Protein AF-A0AAD9V294-F1 (afdb_monomer)

Solvent-accessible surface area (backbone atoms only — not comparable to full-atom values): 11522 Å² total; per-residue (Å²): 120,68,71,62,54,53,58,48,55,53,52,50,52,52,52,52,52,51,52,50,54,53,50,49,51,52,50,52,53,53,50,51,53,52,50,52,50,51,54,50,50,54,52,50,53,54,51,47,55,52,50,54,52,52,51,54,53,50,53,52,50,52,52,52,52,52,50,51,53,50,52,57,53,59,76,64,71,76,89,82,86,90,76,86,87,80,82,93,69,95,65,56,60,76,48,71,66,60,55,50,50,49,39,52,53,51,51,43,30,53,49,41,22,64,78,64,75,44,55,69,72,54,12,30,64,76,58,70,46,59,67,67,67,50,65,70,42,39,35,51,42,47,33,42,72,76,37,49,67,62,41,60,48,49,65,74,71,53,83,68,65,45,67,67,58,54,20,50,52,28,19,41,59,44,54,80,40,50,72,58,52,53,54,34,28,76,73,63,76,41,75,89,70,87,77,60,75,79,62,34,102

pLDDT: mean 83.51, std 14.72, range [36.25, 98.19]

Sequence (201 aa):
MSQRNLKCTEKETQLLGQQLEEKEKEYEEVANDAEELANLVRTKCKAIKTLEKRLVEAKKLIASLKQELQSARNSSSVTEPQHPDPPQQQSTRVSSHSLSSIHSRYDKVLQTMKDNNCSMANAYRLSGCPRSTLRDFIAIAELKKVDSRAFEIAPANYQGESVRELEKMCRKSLGRYMPLMSTMRHEGQLLPLKFDQRFYE

Foldseek 3Di:
DPVVVVVVVVVVVVVVVVVVVVVVVVVVVVVVVVVVVVVVVVVVVVVVVVVVVVVVVVVVVVVVVVVVVVVVVVVPDDDDDDDDDDDDDPQLQPDPVNLVVLQVLQVQLLVQCVVVVDDSVVSCVVSVHDPVSNVQQVLLNVLCLQPVPVSVVLSVPDPDRHSNVSSLVSLLVCVVCVVVVVVCCVVSVHPVDDDDPVSSD

Radius of gyration: 34.0 Å; Cα contacts (8 Å, |Δi|>4): 106; chains: 1; bounding box: 66×33×116 Å

Structure (mmCIF, N/CA/C/O backbone):
data_AF-A0AAD9V294-F1
#
_entry.id   AF-A0AAD9V294-F1
#
loop_
_atom_site.group_PDB
_atom_site.id
_atom_site.type_symbol
_atom_site.label_atom_id
_atom_site.label_alt_id
_atom_site.label_comp_id
_atom_site.label_asym_id
_atom_site.label_entity_id
_atom_site.label_seq_id
_atom_site.pdbx_PDB_ins_code
_atom_site.Cartn_x
_atom_site.Cartn_y
_atom_site.Cartn_z
_atom_site.occupancy
_atom_site.B_iso_or_equiv
_atom_site.auth_seq_id
_atom_site.auth_comp_id
_atom_site.auth_asym_id
_atom_site.auth_atom_id
_atom_site.pdbx_PDB_model_num
ATOM 1 N N . MET A 1 1 ? -39.097 -11.952 76.251 1.00 57.12 1 MET A N 1
ATOM 2 C CA . MET A 1 1 ? -38.868 -12.284 74.823 1.00 57.12 1 MET A CA 1
ATOM 3 C C . MET A 1 1 ? -38.899 -11.058 73.898 1.00 57.12 1 MET A C 1
ATOM 5 O O . MET A 1 1 ? -38.253 -11.103 72.865 1.00 57.12 1 MET A O 1
ATOM 9 N N . SER A 1 2 ? -39.537 -9.943 74.286 1.00 66.56 2 SER A N 1
ATOM 10 C CA . SER A 1 2 ? -39.747 -8.761 73.424 1.00 66.56 2 SER A CA 1
ATOM 11 C C . SER A 1 2 ? -38.474 -8.013 72.959 1.00 66.56 2 SER A C 1
ATOM 13 O O . SER A 1 2 ? -38.328 -7.716 71.779 1.00 66.56 2 SER A O 1
ATOM 15 N N . GLN A 1 3 ? -37.485 -7.788 73.836 1.00 63.25 3 GLN A N 1
ATOM 16 C CA . GLN A 1 3 ? -36.284 -6.999 73.486 1.00 63.25 3 GLN A CA 1
ATOM 17 C C . GLN A 1 3 ? -35.347 -7.662 72.457 1.00 63.25 3 GLN A C 1
ATOM 19 O O . GLN A 1 3 ? -34.598 -6.972 71.771 1.00 63.25 3 GLN A O 1
ATOM 24 N N . ARG A 1 4 ? -35.365 -8.999 72.348 1.00 69.44 4 ARG A N 1
ATOM 25 C CA . ARG A 1 4 ? -34.534 -9.728 71.374 1.00 69.44 4 ARG A CA 1
ATOM 26 C C . ARG A 1 4 ? -35.080 -9.618 69.951 1.00 69.44 4 ARG A C 1
ATOM 28 O O . ARG A 1 4 ? -34.280 -9.502 69.032 1.00 69.44 4 ARG A O 1
ATOM 35 N N . ASN A 1 5 ? -36.404 -9.605 69.790 1.00 69.44 5 ASN A N 1
ATOM 36 C CA . ASN A 1 5 ? -37.030 -9.390 68.484 1.00 69.44 5 ASN A CA 1
ATOM 37 C C . ASN A 1 5 ? -36.781 -7.970 67.978 1.00 69.44 5 ASN A C 1
ATOM 39 O O . ASN A 1 5 ? -36.369 -7.821 66.837 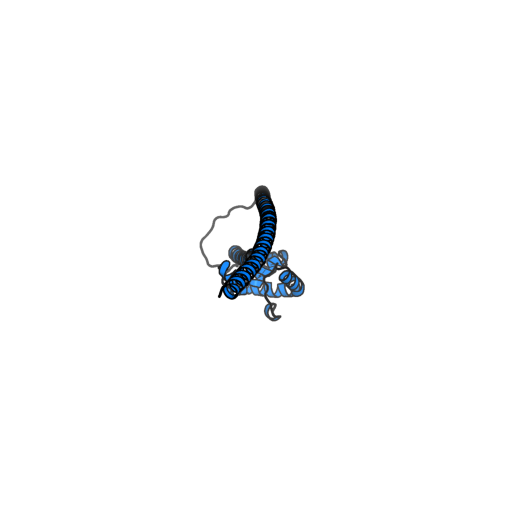1.00 69.44 5 ASN A O 1
ATOM 43 N N . LEU A 1 6 ? -36.912 -6.958 68.844 1.00 71.56 6 LEU A N 1
ATOM 44 C CA . LEU A 1 6 ? -36.689 -5.561 68.459 1.00 71.56 6 LEU A CA 1
ATOM 45 C C . LEU A 1 6 ? -35.254 -5.320 67.949 1.00 71.56 6 LEU A C 1
ATOM 47 O O . LEU A 1 6 ? -35.064 -4.787 66.858 1.00 71.56 6 LEU A O 1
ATOM 51 N N . LYS A 1 7 ? -34.251 -5.840 68.671 1.00 74.44 7 LYS A N 1
ATOM 52 C CA . LYS A 1 7 ? -32.838 -5.807 68.248 1.00 74.44 7 LYS A CA 1
ATOM 53 C C . LYS A 1 7 ? -32.550 -6.584 66.960 1.00 74.44 7 LYS A C 1
ATOM 55 O O . LYS A 1 7 ? -31.552 -6.301 66.302 1.00 74.44 7 LYS A O 1
ATOM 60 N N . CYS A 1 8 ? -33.348 -7.598 66.633 1.00 79.44 8 CYS A N 1
ATOM 61 C CA . CYS A 1 8 ? -33.197 -8.353 65.391 1.00 79.44 8 CYS A CA 1
ATOM 62 C C . CYS A 1 8 ? -33.679 -7.517 64.197 1.00 79.44 8 CYS A C 1
ATOM 64 O O . CYS A 1 8 ? -32.929 -7.334 63.245 1.00 79.44 8 CYS A O 1
ATOM 66 N N . THR A 1 9 ? -34.865 -6.914 64.308 1.00 79.12 9 THR A N 1
ATOM 67 C CA . THR A 1 9 ? -35.441 -6.023 63.286 1.00 79.12 9 THR A CA 1
ATOM 68 C C . THR A 1 9 ? -34.626 -4.750 63.045 1.00 79.12 9 THR A C 1
ATOM 70 O O . THR A 1 9 ? -34.516 -4.299 61.907 1.00 79.12 9 THR A O 1
ATOM 73 N N . GLU A 1 10 ? -34.008 -4.175 64.081 1.00 81.56 10 GLU A N 1
ATOM 74 C CA . GLU A 1 10 ? -33.139 -2.994 63.936 1.00 81.56 10 GLU A CA 1
ATOM 75 C C . GLU A 1 10 ? -31.887 -3.305 63.106 1.00 81.56 10 GLU A C 1
ATOM 77 O O . GLU A 1 10 ? -31.530 -2.543 62.210 1.00 81.56 10 GLU A O 1
ATOM 82 N N . LYS A 1 11 ? -31.251 -4.457 63.356 1.00 84.38 11 LYS A N 1
ATOM 83 C CA . LYS A 1 11 ? -30.086 -4.908 62.581 1.00 84.38 11 LYS A CA 1
ATOM 84 C C . LYS A 1 11 ? -30.438 -5.195 61.128 1.00 84.38 11 LYS A C 1
ATOM 86 O O . LYS A 1 11 ? -29.651 -4.889 60.240 1.00 84.38 11 LYS A O 1
ATOM 91 N N . GLU A 1 12 ? -31.607 -5.778 60.896 1.00 86.88 12 GLU A N 1
ATOM 92 C CA . GLU A 1 12 ? -32.095 -6.098 59.556 1.00 86.88 12 GLU A CA 1
ATOM 93 C C . GLU A 1 12 ? -32.366 -4.817 58.755 1.00 86.88 12 GLU A C 1
ATOM 95 O O . GLU A 1 12 ? -31.870 -4.670 57.642 1.00 86.88 12 GLU A O 1
ATOM 100 N N . THR A 1 13 ? -33.025 -3.829 59.369 1.00 87.06 13 THR A N 1
ATOM 101 C CA . THR A 1 13 ? -33.247 -2.499 58.772 1.00 87.06 13 THR A CA 1
ATOM 102 C C . THR A 1 13 ? -31.931 -1.781 58.462 1.00 87.06 13 THR A C 1
ATOM 104 O O . THR A 1 13 ? -31.788 -1.175 57.403 1.00 87.06 13 THR A O 1
ATOM 107 N N . GLN A 1 14 ? -30.946 -1.867 59.362 1.00 89.31 14 GLN A N 1
ATOM 108 C CA . GLN A 1 14 ? -29.637 -1.243 59.167 1.00 89.31 14 GLN A CA 1
ATOM 109 C C . GLN A 1 14 ? -28.844 -1.897 58.024 1.00 89.31 14 GLN A C 1
ATOM 111 O O . GLN A 1 14 ? -28.217 -1.191 57.237 1.00 89.31 14 GLN A O 1
ATOM 116 N N . LEU A 1 15 ? -28.909 -3.226 57.903 1.00 92.25 15 LEU A N 1
ATOM 117 C CA . LEU A 1 15 ? -28.282 -3.970 56.809 1.00 92.25 15 LEU A CA 1
ATOM 118 C C . LEU A 1 15 ? -28.931 -3.640 55.457 1.00 92.25 15 LEU A C 1
ATOM 120 O O . LEU A 1 15 ? -28.225 -3.401 54.482 1.00 92.25 15 LEU A O 1
ATOM 124 N N . LEU A 1 16 ? -30.264 -3.577 55.411 1.00 92.44 16 LEU A N 1
ATOM 125 C CA . LEU A 1 16 ? -31.010 -3.142 54.227 1.00 92.44 16 LEU A CA 1
ATOM 126 C C . LEU A 1 16 ? -30.633 -1.714 53.812 1.00 92.44 16 LEU A C 1
ATOM 128 O O . LEU A 1 16 ? -30.438 -1.461 52.627 1.00 92.44 16 LEU A O 1
ATOM 132 N N . GLY A 1 17 ? -30.474 -0.798 54.772 1.00 93.25 17 GLY A N 1
ATOM 133 C CA . GLY A 1 17 ? -30.023 0.569 54.502 1.00 93.25 17 GLY A CA 1
ATOM 134 C C . GLY A 1 17 ? -28.636 0.626 53.857 1.00 93.25 17 GLY A C 1
ATOM 135 O O . GLY A 1 17 ? -28.456 1.331 52.870 1.00 93.25 17 GLY A O 1
ATOM 136 N N . GLN A 1 18 ? -27.680 -0.164 54.357 1.00 93.00 18 GLN A N 1
ATOM 137 C CA . GLN A 1 18 ? -26.334 -0.250 53.772 1.00 93.00 18 GLN A CA 1
ATOM 138 C C . GLN A 1 18 ? -26.357 -0.823 52.352 1.00 93.00 18 GLN A C 1
ATOM 140 O O . GLN A 1 18 ? -25.723 -0.270 51.459 1.00 93.00 18 GLN A O 1
ATOM 145 N N . GLN A 1 19 ? -27.135 -1.884 52.121 1.00 93.75 19 GLN A N 1
ATOM 146 C CA . GLN A 1 19 ? -27.277 -2.476 50.787 1.00 93.75 19 GLN A CA 1
ATOM 147 C C . GLN A 1 19 ? -27.909 -1.509 49.782 1.00 93.75 19 GLN A C 1
ATOM 149 O O . GLN A 1 19 ? -27.520 -1.499 48.617 1.00 93.75 19 GLN A O 1
ATOM 154 N N . LEU A 1 20 ? -28.879 -0.698 50.213 1.00 92.69 20 LEU A N 1
ATOM 155 C CA . LEU A 1 20 ? -29.483 0.326 49.362 1.00 92.69 20 LEU A CA 1
ATOM 156 C C . LEU A 1 20 ? -28.479 1.424 49.003 1.00 92.69 20 LEU A C 1
ATOM 158 O O . LEU A 1 20 ? -28.410 1.802 47.839 1.00 92.69 20 LEU A O 1
ATOM 162 N N . GLU A 1 21 ? -27.671 1.881 49.962 1.00 94.50 21 GLU A N 1
ATOM 163 C CA . GLU A 1 21 ? -26.640 2.896 49.718 1.00 94.50 21 GLU A CA 1
ATOM 164 C C . GLU A 1 21 ? -25.538 2.386 48.772 1.00 94.50 21 GLU A C 1
ATOM 166 O O . GLU A 1 21 ? -25.101 3.100 47.871 1.00 94.50 21 GLU A O 1
ATOM 171 N N . GLU A 1 22 ? -25.096 1.136 48.940 1.00 93.19 22 GLU A N 1
ATOM 172 C CA . GLU A 1 22 ? -24.146 0.495 48.022 1.00 93.19 22 GLU A CA 1
ATOM 173 C C . GLU A 1 22 ? -24.730 0.370 46.613 1.00 93.19 22 GLU A C 1
ATOM 175 O O . GLU A 1 22 ? -24.070 0.721 45.635 1.00 93.19 22 GLU A O 1
ATOM 180 N N . LYS A 1 23 ? -25.992 -0.060 46.501 1.00 94.19 23 LYS A N 1
ATOM 181 C CA . LYS A 1 23 ? -26.682 -0.151 45.211 1.00 94.19 23 LYS A CA 1
ATOM 182 C C . LYS A 1 23 ? -2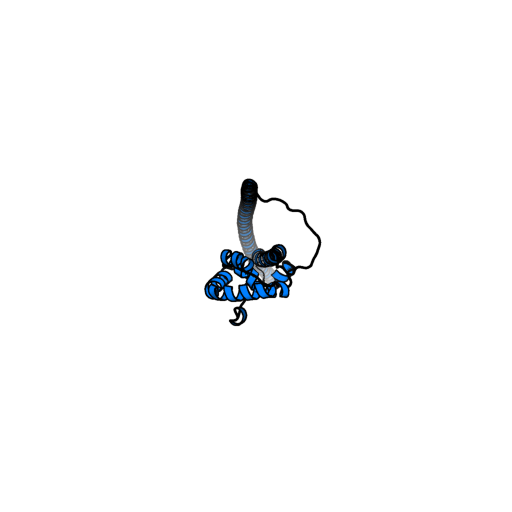6.843 1.207 44.544 1.00 94.19 23 LYS A C 1
ATOM 184 O O . LYS A 1 23 ? -26.679 1.295 43.334 1.00 94.19 23 LYS A O 1
ATOM 189 N N . GLU A 1 24 ? -27.149 2.254 4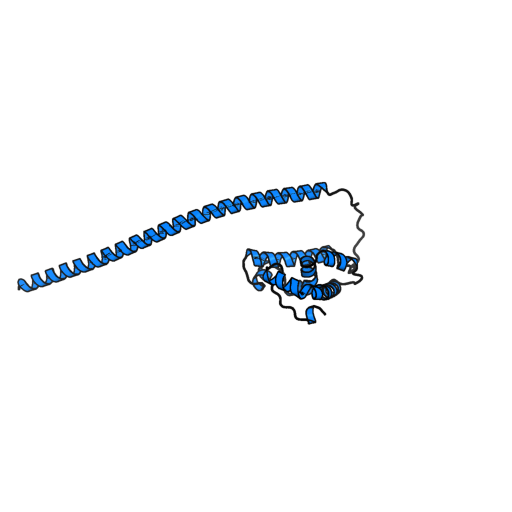5.301 1.00 94.88 24 GLU A N 1
ATOM 190 C CA . GLU A 1 24 ? -27.262 3.616 44.775 1.00 94.88 24 GLU A CA 1
ATOM 191 C C . GLU A 1 24 ? -25.928 4.106 44.195 1.00 94.88 24 GLU A C 1
ATOM 193 O O . GLU A 1 24 ? -25.907 4.637 43.086 1.00 94.88 24 GLU A O 1
ATOM 198 N N . LYS A 1 25 ? -24.804 3.828 44.870 1.00 95.12 25 LYS A N 1
ATOM 199 C CA . LYS A 1 25 ? -23.458 4.125 44.345 1.00 95.12 25 LYS A CA 1
ATOM 200 C C . LYS A 1 25 ? -23.145 3.346 43.068 1.00 95.12 25 LYS A C 1
ATOM 202 O O . LYS A 1 25 ? -22.635 3.938 42.123 1.00 95.12 25 LYS A O 1
ATOM 207 N N . GLU A 1 26 ? -23.481 2.056 43.014 1.00 93.19 26 GLU A N 1
ATOM 208 C CA . GLU A 1 26 ? -23.323 1.251 41.792 1.00 93.19 26 GLU A CA 1
ATOM 209 C C . GLU A 1 26 ? -24.154 1.817 40.627 1.00 93.19 26 GLU A C 1
ATOM 211 O O . GLU A 1 26 ? -23.665 1.896 39.502 1.00 93.19 26 GLU A O 1
ATOM 216 N N . TYR A 1 27 ? -25.403 2.230 40.873 1.00 92.38 27 TYR A N 1
ATOM 217 C CA . TYR A 1 27 ? -26.243 2.837 39.836 1.00 92.38 27 TYR A CA 1
ATOM 218 C C . TYR A 1 27 ? -25.667 4.157 39.324 1.00 92.38 27 TYR A C 1
ATOM 220 O O . TYR A 1 27 ? -25.702 4.397 38.117 1.00 92.38 27 TYR A O 1
ATOM 228 N N . GLU A 1 28 ? -25.130 4.987 40.216 1.00 94.69 28 GLU A N 1
ATOM 229 C CA . GLU A 1 28 ? -24.492 6.253 39.858 1.00 94.69 28 GLU A CA 1
ATOM 230 C C . GLU A 1 28 ? -23.229 6.023 39.012 1.00 94.69 28 GLU A C 1
ATOM 232 O O . GLU A 1 28 ? -23.037 6.680 37.990 1.00 94.69 28 GLU A O 1
ATOM 237 N N . GLU A 1 29 ? -22.386 5.053 39.372 1.00 92.94 29 GLU A N 1
ATOM 238 C CA . GLU A 1 29 ? -21.199 4.689 38.586 1.00 92.94 29 GLU A CA 1
ATOM 239 C C . GLU A 1 29 ? -21.587 4.212 37.178 1.00 92.94 29 GLU A C 1
ATOM 241 O O . GLU A 1 29 ? -21.091 4.733 36.179 1.00 92.94 29 GLU A O 1
ATOM 246 N N . VAL A 1 30 ? -22.568 3.309 37.079 1.00 95.12 30 VAL A N 1
ATOM 247 C CA . VAL A 1 30 ? -23.070 2.808 35.789 1.00 95.12 30 VAL A CA 1
ATOM 248 C C . VAL A 1 30 ? -23.702 3.923 34.948 1.00 95.12 30 VAL A C 1
ATOM 250 O O . VAL A 1 30 ? -23.570 3.921 33.721 1.00 95.12 30 VAL A O 1
ATOM 253 N N . ALA A 1 31 ? -24.391 4.880 35.574 1.00 92.62 31 ALA A N 1
ATOM 254 C CA . ALA A 1 31 ? -24.968 6.025 34.877 1.00 92.62 31 ALA A CA 1
ATOM 255 C C . ALA A 1 31 ? -23.878 6.923 34.268 1.00 92.62 31 ALA A C 1
ATOM 257 O O . ALA A 1 31 ? -23.987 7.307 33.099 1.00 92.62 31 ALA A O 1
ATOM 258 N N . ASN A 1 32 ? -22.810 7.192 35.022 1.00 93.06 32 ASN A N 1
ATOM 259 C CA . ASN A 1 32 ? -21.666 7.975 34.556 1.00 93.06 32 ASN A CA 1
ATOM 260 C C . ASN A 1 32 ? -20.932 7.279 33.396 1.00 93.06 32 ASN A C 1
ATOM 262 O O . ASN A 1 32 ? -20.681 7.902 32.359 1.00 93.06 32 ASN A O 1
ATOM 266 N N . ASP A 1 33 ? -20.687 5.972 33.505 1.00 94.50 33 ASP A N 1
ATOM 267 C CA . ASP A 1 33 ? -20.081 5.170 32.434 1.00 94.50 33 ASP A CA 1
ATOM 268 C C . ASP A 1 33 ? -20.929 5.180 31.152 1.00 94.50 33 ASP A C 1
ATOM 270 O O . ASP A 1 33 ? -20.416 5.306 30.031 1.00 94.50 33 ASP A O 1
ATOM 274 N N . ALA A 1 34 ? -22.254 5.070 31.295 1.00 95.06 34 ALA A N 1
ATOM 275 C CA . ALA A 1 34 ? -23.177 5.120 30.167 1.00 95.06 34 ALA A CA 1
ATOM 276 C C . ALA A 1 34 ? -23.150 6.487 29.463 1.00 95.06 34 ALA A C 1
ATOM 278 O O . ALA A 1 34 ? -23.215 6.550 28.227 1.00 95.06 34 ALA A O 1
ATOM 279 N N . GLU A 1 35 ? -23.022 7.581 30.216 1.00 94.81 35 GLU A N 1
ATOM 280 C CA . GLU A 1 35 ? -22.897 8.927 29.660 1.00 94.81 35 GLU A CA 1
ATOM 281 C C . GLU A 1 35 ? -21.562 9.131 28.926 1.00 94.81 35 GLU A C 1
ATOM 283 O O . GLU A 1 35 ? -21.547 9.667 27.806 1.00 94.81 35 GLU A O 1
ATOM 288 N N . GLU A 1 36 ? -20.447 8.651 29.481 1.00 94.56 36 GLU A N 1
ATOM 289 C CA . GLU A 1 36 ? -19.147 8.692 28.805 1.00 94.56 36 GLU A CA 1
ATOM 290 C C . GLU A 1 36 ? -19.197 7.922 27.479 1.00 94.56 36 GLU A C 1
ATOM 292 O O . GLU A 1 36 ? -18.801 8.442 26.423 1.00 94.56 36 GLU A O 1
ATOM 297 N N . LEU A 1 37 ? -19.778 6.719 27.494 1.00 96.12 37 LEU A N 1
ATOM 298 C CA . LEU A 1 37 ? -19.937 5.904 26.296 1.00 96.12 37 LEU A CA 1
ATOM 299 C C . LEU A 1 37 ? -20.811 6.607 25.247 1.00 96.12 37 LEU A C 1
ATOM 301 O O . LEU A 1 37 ? -20.467 6.619 24.059 1.00 96.12 37 LEU A O 1
ATOM 305 N N . ALA A 1 38 ? -21.905 7.251 25.659 1.00 94.88 38 ALA A N 1
ATOM 306 C CA . ALA A 1 38 ? -22.769 8.011 24.760 1.00 94.88 38 ALA A CA 1
ATOM 307 C C . ALA A 1 38 ? -22.027 9.187 24.099 1.00 94.88 38 ALA A C 1
ATOM 309 O O . ALA A 1 38 ? -22.169 9.426 22.890 1.00 94.88 38 ALA A O 1
ATOM 310 N N . ASN A 1 39 ? -21.193 9.904 24.856 1.00 94.62 39 ASN A N 1
ATOM 311 C CA . ASN A 1 39 ? -20.368 10.997 24.342 1.00 94.62 39 ASN A CA 1
ATOM 312 C C . ASN A 1 39 ? -19.292 10.500 23.367 1.00 94.62 39 ASN A C 1
ATOM 314 O O . ASN A 1 39 ? -19.075 11.109 22.307 1.00 94.62 39 ASN A O 1
ATOM 318 N N . LEU A 1 40 ? -18.669 9.359 23.664 1.00 96.50 40 LEU A N 1
ATOM 319 C CA . LEU A 1 40 ? -17.696 8.722 22.785 1.00 96.50 40 LEU A CA 1
ATOM 320 C C . LEU A 1 40 ? -18.333 8.296 21.458 1.00 96.50 40 LEU A C 1
ATOM 322 O O . LEU A 1 40 ? -17.805 8.615 20.387 1.00 96.50 40 LEU A O 1
ATOM 326 N N . VAL A 1 41 ? -19.492 7.633 21.511 1.00 96.12 41 VAL A N 1
ATOM 327 C CA . VAL A 1 41 ? -20.257 7.222 20.323 1.00 96.12 41 VAL A CA 1
ATOM 328 C C . VAL A 1 41 ? -20.632 8.443 19.489 1.00 96.12 41 VAL A C 1
ATOM 330 O O . VAL A 1 41 ? -20.358 8.475 18.289 1.00 96.12 41 VAL A O 1
ATOM 333 N N . ARG A 1 42 ? -21.164 9.501 20.111 1.00 95.38 42 ARG A N 1
ATOM 334 C CA . ARG A 1 42 ? -21.523 10.752 19.424 1.00 95.38 42 ARG A CA 1
ATOM 335 C C . ARG A 1 42 ? -20.326 11.364 18.694 1.00 95.38 42 ARG A C 1
ATOM 337 O O . ARG A 1 42 ? -20.454 11.791 17.544 1.00 95.38 42 ARG A O 1
ATOM 344 N N . THR A 1 43 ? -19.164 11.390 19.341 1.00 95.56 43 THR A N 1
ATOM 345 C CA . THR A 1 43 ? -17.925 11.936 18.773 1.00 95.56 43 THR A CA 1
ATOM 346 C C . THR A 1 43 ? -17.432 11.092 17.601 1.00 95.56 43 THR A C 1
ATOM 348 O O . THR A 1 43 ? -17.161 11.626 16.522 1.00 95.56 43 THR A O 1
ATOM 351 N N . LYS A 1 44 ? -17.399 9.764 17.756 1.00 94.62 44 LYS A N 1
ATOM 352 C CA . LYS A 1 44 ? -16.994 8.844 16.685 1.00 94.62 44 LYS A CA 1
ATOM 353 C C . LYS A 1 44 ? -17.950 8.896 15.492 1.00 94.62 44 LYS A C 1
ATOM 355 O O . LYS A 1 44 ? -17.485 8.963 14.358 1.00 94.62 44 LYS A O 1
ATOM 360 N N . CYS A 1 45 ? -19.262 8.977 15.712 1.00 96.62 45 CYS A N 1
ATOM 361 C CA . CYS A 1 45 ? -20.240 9.142 14.634 1.00 96.62 45 CYS A CA 1
ATOM 362 C C . CYS A 1 45 ? -20.022 10.437 13.835 1.00 96.62 45 CYS A C 1
ATOM 364 O O . CYS A 1 45 ? -20.134 10.427 12.609 1.00 96.62 45 CYS A O 1
ATOM 366 N N . LYS A 1 46 ? -19.678 11.553 14.493 1.00 96.56 46 LYS A N 1
ATOM 367 C CA . LYS A 1 46 ? -19.331 12.809 13.800 1.00 96.56 46 LYS A CA 1
ATOM 368 C C . LYS A 1 46 ? -18.067 12.659 12.945 1.00 96.56 46 LYS A C 1
ATOM 370 O O . LYS A 1 46 ? -18.036 13.140 11.809 1.00 96.56 46 LYS A O 1
ATOM 375 N N . ALA A 1 47 ? -17.048 11.971 13.462 1.00 96.00 47 ALA A N 1
ATOM 376 C CA . ALA A 1 47 ? -15.817 11.698 12.721 1.00 96.00 47 ALA A CA 1
ATOM 377 C C . ALA A 1 47 ? -16.082 10.826 11.481 1.00 96.00 47 ALA A C 1
ATOM 379 O O . ALA A 1 47 ? -15.625 11.167 10.391 1.00 96.00 47 ALA A O 1
ATOM 380 N N . ILE A 1 48 ? -16.888 9.767 11.623 1.00 97.50 48 ILE A N 1
ATOM 381 C CA . ILE A 1 48 ? -17.290 8.889 10.513 1.00 97.50 48 ILE A CA 1
ATOM 382 C C . ILE A 1 48 ? -18.002 9.692 9.421 1.00 97.50 48 ILE A C 1
ATOM 384 O O . ILE A 1 48 ? -17.554 9.666 8.279 1.00 97.50 48 ILE A O 1
ATOM 388 N N . LYS A 1 49 ? -19.014 10.500 9.769 1.00 98.19 49 LYS A N 1
ATOM 389 C CA . LYS A 1 49 ? -19.725 11.353 8.794 1.00 98.19 49 LYS A CA 1
ATOM 390 C C . LYS A 1 49 ? -18.785 12.285 8.026 1.00 98.19 49 LYS A C 1
ATOM 392 O O . LYS A 1 49 ? -18.946 12.504 6.826 1.00 98.19 49 LYS A O 1
ATOM 397 N N . THR A 1 50 ? -17.786 12.837 8.713 1.00 97.69 50 THR A N 1
ATOM 398 C CA . THR A 1 50 ? -16.781 13.710 8.089 1.00 97.69 50 THR A CA 1
ATOM 399 C C . THR A 1 50 ? -15.907 12.939 7.100 1.00 97.69 50 THR A C 1
ATOM 401 O O . THR A 1 50 ? -15.656 13.414 5.991 1.00 97.69 50 THR A O 1
ATOM 404 N N . LEU A 1 51 ? -15.458 11.740 7.475 1.00 96.94 51 LEU A N 1
ATOM 405 C CA . LEU A 1 51 ? -14.648 10.880 6.612 1.00 96.94 51 LEU A CA 1
ATOM 406 C C . LEU A 1 51 ? -15.433 10.379 5.397 1.00 96.94 51 LEU A C 1
ATOM 408 O O . LEU A 1 51 ? -14.901 10.397 4.290 1.00 96.94 51 LEU A O 1
ATOM 412 N N . GLU A 1 52 ? -16.698 10.002 5.572 1.00 97.56 52 GLU A N 1
ATOM 413 C CA . GLU A 1 52 ? -17.587 9.600 4.477 1.00 97.56 52 GLU A CA 1
ATOM 414 C C . GLU A 1 52 ? -17.746 10.720 3.447 1.00 97.56 52 GLU A C 1
ATOM 416 O O . GLU A 1 52 ? -17.598 10.481 2.246 1.00 97.56 52 GLU A O 1
ATOM 421 N N . LYS A 1 53 ? -17.957 11.963 3.901 1.00 98.00 53 LYS A N 1
ATOM 422 C CA . LYS A 1 53 ? -18.037 13.127 3.011 1.00 98.00 53 LYS A CA 1
ATOM 423 C C . LYS A 1 53 ? -16.743 13.319 2.214 1.00 98.00 53 LYS A C 1
ATOM 425 O O . LYS A 1 53 ? -16.789 13.421 0.988 1.00 98.00 53 LYS A O 1
ATOM 430 N N . ARG A 1 54 ? -15.586 13.286 2.887 1.00 96.81 54 ARG A N 1
ATOM 431 C CA . ARG A 1 54 ? -14.268 13.399 2.233 1.00 96.81 54 ARG A CA 1
ATOM 432 C C . ARG A 1 54 ? -14.019 12.268 1.234 1.00 96.81 54 ARG A C 1
ATOM 434 O O . ARG A 1 54 ? -13.430 12.500 0.183 1.00 96.81 54 ARG A O 1
ATOM 441 N N . LEU A 1 55 ? -14.480 11.054 1.535 1.00 97.25 55 LEU A N 1
ATOM 442 C CA . LEU A 1 55 ? -14.359 9.906 0.640 1.00 97.25 55 LEU A CA 1
ATOM 443 C C . LEU A 1 55 ? -15.172 10.106 -0.645 1.00 97.25 55 LEU A C 1
ATOM 445 O O . LEU A 1 55 ? -14.683 9.800 -1.733 1.00 97.25 55 LEU A O 1
ATOM 449 N N . VAL A 1 56 ? -16.398 10.621 -0.537 1.00 97.88 56 VAL A N 1
ATOM 450 C CA . VAL A 1 56 ? -17.240 10.935 -1.702 1.00 97.88 56 VAL A CA 1
ATOM 451 C C . VAL A 1 56 ? -16.601 12.034 -2.555 1.00 97.88 56 VAL A C 1
ATOM 453 O O . VAL A 1 56 ? -16.520 11.889 -3.775 1.00 97.88 56 VAL A O 1
ATOM 456 N N . GLU A 1 57 ? -16.085 13.093 -1.930 1.00 97.19 57 GLU A N 1
ATOM 457 C CA . GLU A 1 57 ? -15.375 14.176 -2.623 1.00 97.19 57 GLU A CA 1
ATOM 458 C C . GLU A 1 57 ? -14.127 13.662 -3.357 1.00 97.19 57 GLU A C 1
ATOM 460 O O . GLU A 1 57 ? -13.945 13.947 -4.542 1.00 97.19 57 GLU A O 1
ATOM 465 N N . ALA A 1 58 ? -13.313 12.826 -2.707 1.00 95.62 58 ALA A N 1
ATOM 466 C CA . ALA A 1 58 ? -12.133 12.219 -3.320 1.00 95.62 58 ALA A CA 1
ATOM 467 C C . ALA A 1 58 ? -12.494 11.313 -4.509 1.00 95.62 58 ALA A C 1
ATOM 469 O O . ALA A 1 58 ? -11.844 11.374 -5.553 1.00 95.62 58 ALA A O 1
ATOM 470 N N . LYS A 1 59 ? -13.560 10.506 -4.397 1.00 96.81 59 LYS A N 1
ATOM 471 C CA . LYS A 1 59 ? -14.059 9.682 -5.512 1.00 96.81 59 LYS A CA 1
ATOM 472 C C . LYS A 1 59 ? -14.480 10.540 -6.705 1.00 96.81 59 LYS A C 1
ATOM 474 O O . LYS A 1 59 ? -14.146 10.195 -7.838 1.00 96.81 59 LYS A O 1
ATOM 479 N N . LYS A 1 60 ? -15.169 11.660 -6.458 1.00 97.31 60 LYS A N 1
ATOM 480 C CA . LYS A 1 60 ? -15.559 12.613 -7.507 1.00 97.31 60 LYS A CA 1
ATOM 481 C C . LYS A 1 60 ? -14.330 13.215 -8.191 1.00 97.31 60 LYS A C 1
ATOM 483 O O . LYS A 1 60 ? -14.273 13.220 -9.415 1.00 97.31 60 LYS A O 1
ATOM 488 N N . LEU A 1 61 ? -13.329 13.640 -7.417 1.00 96.88 61 LEU A N 1
ATOM 489 C CA . LEU A 1 61 ? -12.082 14.190 -7.952 1.00 96.88 61 LEU A CA 1
ATOM 490 C C . LEU A 1 61 ? -11.332 13.173 -8.824 1.00 96.88 61 LEU A C 1
ATOM 492 O O . LEU A 1 61 ? -10.908 13.501 -9.928 1.00 96.88 61 LEU A O 1
ATOM 496 N N . ILE A 1 62 ? -11.216 11.923 -8.366 1.00 95.88 62 ILE A N 1
ATOM 497 C CA . ILE A 1 62 ? -10.582 10.844 -9.137 1.00 95.88 62 ILE A CA 1
ATOM 498 C C . ILE A 1 62 ? -11.324 10.604 -10.456 1.00 95.88 62 ILE A C 1
ATOM 500 O O . ILE A 1 62 ? -10.679 10.399 -11.483 1.00 95.88 62 ILE A O 1
ATOM 504 N N . ALA A 1 63 ? -12.660 10.620 -10.451 1.00 96.00 63 ALA A N 1
ATOM 505 C CA . ALA A 1 63 ? -13.447 10.463 -11.671 1.00 96.00 63 ALA A CA 1
ATOM 506 C C . ALA A 1 63 ? -13.189 11.608 -12.666 1.00 96.00 63 ALA A C 1
ATOM 508 O O . ALA A 1 63 ? -12.929 11.337 -13.838 1.00 96.00 63 ALA A O 1
ATOM 509 N N . SER A 1 64 ? -13.171 12.858 -12.193 1.00 94.38 64 SER A N 1
ATOM 510 C CA . SER A 1 64 ? -12.847 14.032 -13.014 1.00 94.38 64 SER A CA 1
ATOM 511 C C . SER A 1 64 ? -11.441 13.951 -13.614 1.00 94.38 64 SER A C 1
ATOM 513 O O . SER A 1 64 ? -11.290 14.086 -14.824 1.00 94.38 64 SER A O 1
ATOM 515 N N . LEU A 1 65 ? -10.424 13.637 -12.805 1.00 95.00 65 LEU A N 1
ATOM 516 C CA . LEU A 1 65 ? -9.041 13.513 -13.281 1.00 95.00 65 LEU A CA 1
ATOM 517 C C . LEU A 1 65 ? -8.873 12.371 -14.291 1.00 95.00 65 LEU A C 1
ATOM 519 O O . LEU A 1 65 ? -8.152 12.510 -15.276 1.00 95.00 65 LEU A O 1
ATOM 523 N N . LYS A 1 66 ? -9.560 11.238 -14.090 1.00 93.44 66 LYS A N 1
ATOM 524 C CA . LYS A 1 66 ? -9.569 10.140 -15.069 1.00 93.44 66 LYS A CA 1
ATOM 525 C C . LYS A 1 66 ? -10.165 10.577 -16.406 1.00 93.44 66 LYS A C 1
ATOM 527 O O . LYS A 1 66 ? -9.621 10.217 -17.448 1.00 93.44 66 LYS A O 1
ATOM 532 N N . GLN A 1 67 ? -11.251 11.348 -16.380 1.00 93.62 67 GLN A N 1
ATOM 533 C CA . GLN A 1 67 ? -11.883 11.875 -17.589 1.00 93.62 67 GLN A CA 1
ATOM 534 C C . GLN A 1 67 ? -10.980 12.885 -18.310 1.00 93.62 67 GLN A C 1
ATOM 536 O O . GLN A 1 67 ? -10.878 12.852 -19.538 1.00 93.62 67 GLN A O 1
ATOM 541 N N . GLU A 1 68 ? -10.292 13.748 -17.564 1.00 91.69 68 GLU A N 1
ATOM 542 C CA . GLU A 1 68 ? -9.343 14.720 -18.110 1.00 91.69 68 GLU A CA 1
ATOM 543 C C . GLU A 1 68 ? -8.147 14.025 -18.777 1.00 91.69 68 GLU A C 1
ATOM 545 O O . GLU A 1 68 ? -7.839 14.304 -19.935 1.00 91.69 68 GLU A O 1
ATOM 550 N N . LEU A 1 69 ? -7.552 13.026 -18.115 1.00 91.12 69 LEU A N 1
ATOM 551 C CA . LEU A 1 69 ? -6.478 12.206 -18.687 1.00 91.12 69 LEU A CA 1
ATOM 552 C C . LEU A 1 69 ? -6.916 11.454 -19.950 1.00 91.12 69 LEU A C 1
ATOM 554 O O . LEU A 1 69 ? -6.146 11.339 -20.903 1.00 91.12 69 LEU A O 1
ATOM 558 N N . GLN A 1 70 ? -8.145 10.938 -19.978 1.00 89.50 70 GLN A N 1
ATOM 559 C CA . GLN A 1 70 ? -8.681 10.257 -21.156 1.00 89.50 70 GLN A CA 1
ATOM 560 C C . GLN A 1 70 ? -8.916 11.232 -22.316 1.00 89.50 70 GLN A C 1
ATOM 562 O O . GLN A 1 70 ? -8.601 10.910 -23.461 1.00 89.50 70 GLN A O 1
ATOM 567 N N . SER A 1 71 ? -9.407 12.435 -22.021 1.00 87.00 71 SER A N 1
ATOM 568 C CA . SER A 1 71 ? -9.588 13.500 -23.012 1.00 87.00 71 SER A CA 1
ATOM 569 C C . SER A 1 71 ? -8.248 13.945 -23.601 1.00 87.00 71 SER A C 1
ATOM 571 O O . SER A 1 71 ? -8.121 13.999 -24.821 1.00 87.00 71 SER A O 1
ATOM 573 N N . ALA A 1 72 ? -7.231 14.157 -22.756 1.00 82.88 72 ALA A N 1
ATOM 574 C CA . ALA A 1 72 ? -5.870 14.503 -23.171 1.00 82.88 72 ALA A CA 1
ATOM 575 C C . ALA A 1 72 ? -5.211 13.408 -24.030 1.00 82.88 72 ALA A C 1
ATOM 577 O O . ALA A 1 72 ? -4.488 13.695 -24.979 1.00 82.88 72 ALA A O 1
ATOM 578 N N . ARG A 1 73 ? -5.488 12.134 -23.732 1.00 80.62 73 ARG A N 1
ATOM 579 C CA . ARG A 1 73 ? -4.995 11.007 -24.532 1.00 80.62 73 ARG A CA 1
ATOM 580 C C . ARG A 1 73 ? -5.630 10.957 -25.922 1.00 80.62 73 ARG A C 1
ATOM 582 O O . ARG A 1 73 ? -4.939 10.653 -26.890 1.00 80.62 73 ARG A O 1
ATOM 589 N N . ASN A 1 74 ? -6.923 11.253 -26.024 1.00 74.19 74 ASN A N 1
ATOM 590 C CA . ASN A 1 74 ? -7.643 11.228 -27.297 1.00 74.19 74 ASN A CA 1
ATOM 591 C C . ASN A 1 74 ? -7.216 12.383 -28.218 1.00 74.19 74 ASN A C 1
ATOM 593 O O . ASN A 1 74 ? -7.081 12.179 -29.424 1.00 74.19 74 ASN A O 1
ATOM 597 N N . SER A 1 75 ? -6.928 13.565 -27.666 1.00 65.31 75 SER A N 1
ATOM 598 C CA . SER A 1 75 ? -6.411 14.709 -28.429 1.00 65.31 75 SER A CA 1
ATOM 599 C C . SER A 1 75 ? -4.952 14.557 -28.887 1.00 65.31 75 SER A C 1
ATOM 601 O O . SER A 1 75 ? -4.533 15.278 -29.787 1.00 65.31 75 SER A O 1
ATOM 603 N N . SER A 1 76 ? -4.190 13.597 -28.348 1.00 54.88 76 SER A N 1
ATOM 604 C CA . SER A 1 76 ? -2.833 13.258 -28.814 1.00 54.88 76 SER A CA 1
ATOM 605 C C . SER A 1 76 ? -2.774 12.132 -29.859 1.00 54.88 76 SER A C 1
ATOM 607 O O . SER A 1 76 ? -1.679 11.753 -30.268 1.00 54.88 76 SER A O 1
ATOM 609 N N . SER A 1 77 ? -3.909 11.591 -30.322 1.00 47.34 77 SER A N 1
ATOM 610 C CA . SER A 1 77 ? -3.925 10.535 -31.347 1.00 47.34 77 SER A CA 1
ATOM 611 C C . SER A 1 77 ? -4.057 11.090 -32.771 1.00 47.34 77 SER A C 1
ATOM 613 O O . SER A 1 77 ? -5.115 11.042 -33.389 1.00 47.34 77 SER A O 1
ATOM 615 N N . VAL A 1 78 ? -2.949 11.589 -33.323 1.00 48.47 78 VAL A N 1
ATOM 616 C CA . VAL A 1 78 ? -2.732 11.580 -34.776 1.00 48.47 78 VAL A CA 1
ATOM 617 C C . VAL A 1 78 ? -1.410 10.868 -35.034 1.00 48.47 78 VAL A C 1
ATOM 619 O O . VAL A 1 78 ? -0.370 11.264 -34.512 1.00 48.47 78 VAL A O 1
ATOM 622 N N . THR A 1 79 ? -1.486 9.857 -35.901 1.00 47.03 79 THR A N 1
ATOM 623 C CA . THR A 1 79 ? -0.420 9.028 -36.497 1.00 47.03 79 THR A CA 1
ATOM 624 C C . THR A 1 79 ? 0.039 7.794 -35.711 1.00 47.03 79 THR A C 1
ATOM 626 O O . THR A 1 79 ? 0.993 7.848 -34.950 1.00 47.03 79 THR A O 1
ATOM 629 N N . GLU A 1 80 ? -0.555 6.638 -36.030 1.00 36.25 80 GLU A N 1
ATOM 630 C CA . GLU A 1 80 ? 0.237 5.468 -36.445 1.00 36.25 80 GLU A CA 1
ATOM 631 C C . GLU A 1 80 ? -0.587 4.563 -37.397 1.00 36.25 80 GLU A C 1
ATOM 633 O O . GLU A 1 80 ? -1.769 4.329 -37.125 1.00 36.25 80 GLU A O 1
ATOM 638 N N . PRO A 1 81 ? -0.034 4.091 -38.537 1.00 45.50 81 PRO A N 1
ATOM 639 C CA . PRO A 1 81 ? -0.763 3.265 -39.505 1.00 45.50 81 PRO A CA 1
ATOM 640 C C . PRO A 1 81 ? -0.890 1.804 -39.052 1.00 45.50 81 PRO A C 1
ATOM 642 O O . PRO A 1 81 ? 0.079 1.187 -38.616 1.00 45.50 81 PRO A O 1
ATOM 645 N N . GLN A 1 82 ? -2.080 1.227 -39.232 1.00 42.28 82 GLN A N 1
ATOM 646 C CA . GLN A 1 82 ? -2.332 -0.209 -39.090 1.00 42.28 82 GLN A CA 1
ATOM 647 C C . GLN A 1 82 ? -1.687 -0.982 -40.252 1.00 42.28 82 GLN A C 1
ATOM 649 O O . GLN A 1 82 ? -1.972 -0.693 -41.414 1.00 42.28 82 GLN A O 1
ATOM 654 N N . HIS A 1 83 ? -0.863 -1.987 -39.946 1.00 36.78 83 HIS A N 1
ATOM 655 C CA . HIS A 1 83 ? -0.384 -2.979 -40.915 1.00 36.78 83 HIS A CA 1
ATOM 656 C C . HIS A 1 83 ? -0.985 -4.359 -40.566 1.00 36.78 83 HIS A C 1
ATOM 658 O O . HIS A 1 83 ? -1.054 -4.673 -39.376 1.00 36.78 83 HIS A O 1
ATOM 664 N N . PRO A 1 84 ? -1.436 -5.182 -41.540 1.00 50.09 84 PRO A N 1
ATOM 665 C CA . PRO A 1 84 ? -2.132 -6.441 -41.259 1.00 50.09 84 PRO A CA 1
ATOM 666 C C . PRO A 1 84 ? -1.178 -7.550 -40.789 1.00 50.09 84 PRO A C 1
ATOM 668 O O . PRO A 1 84 ? -0.041 -7.626 -41.261 1.00 50.09 84 PRO A O 1
ATOM 671 N N . ASP A 1 85 ? -1.675 -8.420 -39.905 1.00 43.53 85 ASP A N 1
ATOM 672 C CA . ASP A 1 85 ? -1.003 -9.625 -39.393 1.00 43.53 85 ASP A CA 1
ATOM 673 C C . ASP A 1 85 ? -0.673 -10.661 -40.491 1.00 43.53 85 ASP A C 1
ATOM 675 O O . ASP A 1 85 ? -1.528 -10.968 -41.328 1.00 43.53 85 ASP A O 1
ATOM 679 N N . PRO A 1 86 ? 0.506 -11.315 -40.412 1.00 42.56 86 PRO A N 1
ATOM 680 C CA . PRO A 1 86 ? 0.711 -12.676 -40.909 1.00 42.56 86 PRO A CA 1
ATOM 681 C C . PRO A 1 86 ? 1.046 -13.685 -39.781 1.00 42.56 86 PRO A C 1
ATOM 683 O O . PRO A 1 86 ? 1.378 -13.302 -38.658 1.00 42.56 86 PRO A O 1
ATOM 686 N N . PRO A 1 87 ? 0.929 -15.000 -40.059 1.00 46.09 87 PRO A N 1
ATOM 687 C CA . PRO A 1 87 ? 0.649 -16.021 -39.054 1.00 46.09 87 PRO A CA 1
ATOM 688 C C . PRO A 1 87 ? 1.856 -16.497 -38.235 1.00 46.09 87 PRO A C 1
ATOM 690 O O . PRO A 1 87 ? 2.979 -16.606 -38.717 1.00 46.09 87 PRO A O 1
ATOM 693 N N . GLN A 1 88 ? 1.528 -16.846 -36.987 1.00 52.91 88 GLN A N 1
ATOM 694 C CA . GLN A 1 88 ? 2.263 -17.624 -35.984 1.00 52.91 88 GLN A CA 1
ATOM 695 C C . GLN A 1 88 ? 3.569 -18.292 -36.450 1.00 52.91 88 GLN A C 1
ATOM 697 O O . GLN A 1 88 ? 3.580 -19.422 -36.934 1.00 52.91 88 GLN A O 1
ATOM 702 N N . GLN A 1 89 ? 4.689 -17.660 -36.113 1.00 39.44 89 GLN A N 1
ATOM 703 C CA . GLN A 1 89 ? 5.918 -18.363 -35.762 1.00 39.44 89 GLN A CA 1
ATOM 704 C C . GLN A 1 89 ? 6.365 -17.861 -34.393 1.00 39.44 89 GLN A C 1
ATOM 706 O O . GLN A 1 89 ? 6.406 -16.656 -34.146 1.00 39.44 89 GLN A O 1
ATOM 711 N N . GLN A 1 90 ? 6.635 -18.801 -33.484 1.00 49.06 90 GLN A N 1
ATOM 712 C CA . GLN A 1 90 ? 7.191 -18.555 -32.156 1.00 49.06 90 GLN A CA 1
ATOM 713 C C . GLN A 1 90 ? 8.578 -17.920 -32.301 1.00 49.06 90 GLN A C 1
ATOM 715 O O . GLN A 1 90 ? 9.601 -18.590 -32.237 1.00 49.06 90 GLN A O 1
ATOM 720 N N . SER A 1 91 ? 8.603 -16.613 -32.528 1.00 39.19 91 SER A N 1
ATOM 721 C CA . SER A 1 91 ? 9.785 -15.791 -32.361 1.00 39.19 91 SER A CA 1
ATOM 722 C C . SER A 1 91 ? 9.829 -15.394 -30.895 1.00 39.19 91 SER A C 1
ATOM 724 O O . SER A 1 91 ? 8.965 -14.667 -30.402 1.00 39.19 91 SER A O 1
ATOM 726 N N . THR A 1 92 ? 10.830 -15.895 -30.182 1.00 50.16 92 THR A N 1
ATOM 727 C CA . THR A 1 92 ? 11.197 -15.567 -28.799 1.00 50.16 92 THR A CA 1
ATOM 728 C C . THR A 1 92 ? 11.700 -14.121 -28.668 1.00 50.16 92 THR A C 1
ATOM 730 O O . THR A 1 92 ? 12.616 -13.809 -27.921 1.00 50.16 92 THR A O 1
ATOM 733 N N . ARG A 1 93 ? 11.085 -13.173 -29.377 1.00 52.94 93 ARG A N 1
ATOM 734 C CA . ARG A 1 93 ? 11.265 -11.755 -29.095 1.00 52.94 93 ARG A CA 1
ATOM 735 C C . ARG A 1 93 ? 10.441 -11.4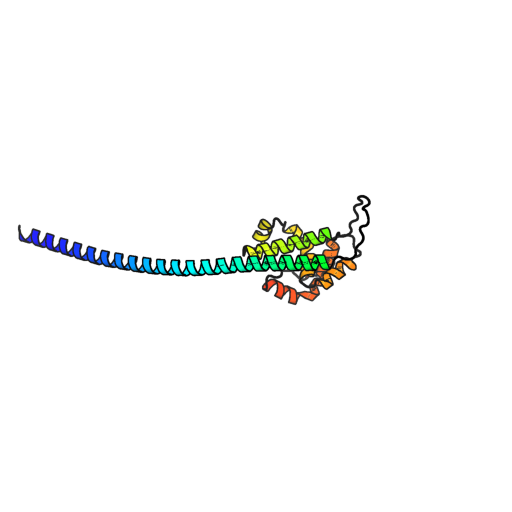26 -27.859 1.00 52.94 93 ARG A C 1
ATOM 737 O O . ARG A 1 93 ? 9.267 -11.788 -27.764 1.00 52.94 93 ARG A O 1
ATOM 744 N N . VAL A 1 94 ? 11.049 -10.742 -26.894 1.00 58.66 94 VAL A N 1
ATOM 745 C CA . VAL A 1 94 ? 10.342 -10.258 -25.705 1.00 58.66 94 VAL A CA 1
ATOM 746 C C . VAL A 1 94 ? 9.229 -9.310 -26.158 1.00 58.66 94 VAL A C 1
ATOM 748 O O . VAL A 1 94 ? 9.478 -8.160 -26.505 1.00 58.66 94 VAL A O 1
ATOM 751 N N . SER A 1 95 ? 7.993 -9.811 -26.202 1.00 64.38 95 SER A N 1
ATOM 752 C CA . SER A 1 95 ? 6.835 -9.001 -26.570 1.00 64.38 95 SER A CA 1
ATOM 753 C C . SER A 1 95 ? 6.570 -7.961 -25.484 1.00 64.38 95 SER A C 1
ATOM 755 O O . SER A 1 95 ? 6.592 -8.270 -24.286 1.00 64.38 95 SER A O 1
ATOM 757 N N . SER A 1 96 ? 6.244 -6.738 -25.901 1.00 64.75 96 SER A N 1
ATOM 758 C CA . SER A 1 96 ? 5.792 -5.655 -25.020 1.00 64.75 96 SER A CA 1
ATOM 759 C C . SER A 1 96 ? 4.631 -6.091 -24.116 1.00 64.75 96 SER A C 1
ATOM 761 O O . SER A 1 96 ? 4.530 -5.651 -22.966 1.00 64.75 96 SER A O 1
ATOM 763 N N . HIS A 1 97 ? 3.800 -7.026 -24.587 1.00 69.75 97 HIS A N 1
ATOM 764 C CA . HIS A 1 97 ? 2.701 -7.605 -23.823 1.00 69.75 97 HIS A CA 1
ATOM 765 C C . HIS A 1 97 ? 3.189 -8.439 -22.622 1.00 69.75 97 HIS A C 1
ATOM 767 O O . HIS A 1 97 ? 2.628 -8.348 -21.527 1.00 69.75 97 HIS A O 1
ATOM 773 N N . SER A 1 98 ? 4.285 -9.191 -22.782 1.00 76.88 98 SER A N 1
ATOM 774 C CA . SER A 1 98 ? 4.892 -9.985 -21.704 1.00 76.88 98 SER A CA 1
ATOM 775 C C . SER A 1 98 ? 5.468 -9.093 -20.602 1.00 76.88 98 SER A C 1
ATOM 777 O O . SER A 1 98 ? 5.258 -9.357 -19.418 1.00 76.88 98 SER A O 1
ATOM 779 N N . LEU A 1 99 ? 6.151 -8.008 -20.977 1.00 85.00 99 LEU A N 1
ATOM 780 C CA . LEU A 1 99 ? 6.697 -7.037 -20.020 1.00 85.00 99 LEU A CA 1
ATOM 781 C C . LEU A 1 99 ? 5.583 -6.286 -19.291 1.00 85.00 99 LEU A C 1
ATOM 783 O O . LEU A 1 99 ? 5.605 -6.163 -18.067 1.00 85.00 99 LEU A O 1
ATOM 787 N N . SER A 1 100 ? 4.553 -5.866 -20.025 1.00 86.06 100 SER A N 1
ATOM 788 C CA . SER A 1 100 ? 3.370 -5.226 -19.443 1.00 86.06 100 SER A CA 1
ATOM 789 C C . SER A 1 100 ? 2.694 -6.116 -18.396 1.00 86.06 100 SER A C 1
ATOM 791 O O . SER A 1 100 ? 2.296 -5.623 -17.340 1.00 86.06 100 SER A O 1
ATOM 793 N N . SER A 1 101 ? 2.631 -7.434 -18.630 1.00 88.19 101 SER A N 1
ATOM 794 C CA . SER A 1 101 ? 2.110 -8.393 -17.647 1.00 88.19 101 SER A CA 1
ATOM 795 C C . SER A 1 101 ? 2.956 -8.442 -16.370 1.00 88.19 101 SER A C 1
ATOM 797 O O . SER A 1 101 ? 2.399 -8.449 -15.272 1.00 88.19 101 SER A O 1
ATOM 799 N N . ILE A 1 102 ? 4.290 -8.427 -16.488 1.00 89.38 102 ILE A N 1
ATOM 800 C CA . ILE A 1 102 ? 5.212 -8.416 -15.339 1.00 89.38 102 ILE A CA 1
ATOM 801 C C . ILE A 1 102 ? 4.990 -7.160 -14.485 1.00 89.38 102 ILE A C 1
ATOM 803 O O . ILE A 1 102 ? 4.793 -7.271 -13.274 1.00 89.38 102 ILE A O 1
ATOM 807 N N . HIS A 1 103 ? 4.934 -5.981 -15.110 1.00 90.69 103 HIS A N 1
ATOM 808 C CA . HIS A 1 103 ? 4.688 -4.725 -14.396 1.00 90.69 103 HIS A CA 1
ATOM 809 C C . HIS A 1 103 ? 3.310 -4.689 -13.740 1.00 90.69 103 HIS A C 1
ATOM 811 O O . HIS A 1 103 ? 3.200 -4.348 -12.566 1.00 90.69 103 HIS A O 1
ATOM 817 N N . SER A 1 104 ? 2.265 -5.102 -14.463 1.00 91.62 104 SER A N 1
ATOM 818 C CA . SER A 1 104 ? 0.903 -5.139 -13.928 1.00 91.62 104 SER A CA 1
ATOM 819 C C . SER A 1 104 ? 0.803 -6.045 -12.698 1.00 91.62 104 SER A C 1
ATOM 821 O O . SER A 1 104 ? 0.192 -5.671 -11.698 1.00 91.62 104 SER A O 1
ATOM 823 N N . ARG A 1 105 ? 1.456 -7.214 -12.725 1.00 91.56 105 ARG A N 1
ATOM 824 C CA . ARG A 1 105 ? 1.511 -8.126 -11.574 1.00 91.56 105 ARG A CA 1
ATOM 825 C C . ARG A 1 105 ? 2.277 -7.524 -10.397 1.00 91.56 105 ARG A C 1
ATOM 827 O O . ARG A 1 105 ? 1.809 -7.657 -9.269 1.00 91.56 105 ARG A O 1
ATOM 834 N N . TYR A 1 106 ? 3.412 -6.868 -10.643 1.00 93.19 106 TYR A N 1
ATOM 835 C CA . TYR A 1 106 ? 4.185 -6.187 -9.599 1.00 93.19 106 TYR A CA 1
ATOM 836 C C . TYR A 1 106 ? 3.355 -5.098 -8.915 1.00 93.19 106 TYR A C 1
ATOM 838 O O . TYR A 1 106 ? 3.203 -5.104 -7.693 1.00 93.19 106 TYR A O 1
ATOM 846 N N . ASP A 1 107 ? 2.747 -4.220 -9.713 1.00 93.06 107 ASP A N 1
ATOM 847 C CA . ASP A 1 107 ? 1.917 -3.122 -9.224 1.00 93.06 107 ASP A CA 1
ATOM 848 C C . ASP A 1 107 ? 0.703 -3.634 -8.460 1.00 93.06 107 ASP A C 1
ATOM 850 O O . ASP A 1 107 ? 0.384 -3.115 -7.395 1.00 93.06 107 ASP A O 1
ATOM 854 N N . LYS A 1 108 ? 0.067 -4.708 -8.936 1.00 93.50 108 LYS A N 1
ATOM 855 C CA . LYS A 1 108 ? -1.054 -5.331 -8.231 1.00 93.50 108 LYS A CA 1
ATOM 856 C C . LYS A 1 108 ? -0.643 -5.845 -6.851 1.00 93.50 108 LYS A C 1
ATOM 858 O O . LYS A 1 108 ? -1.388 -5.638 -5.897 1.00 93.50 108 LYS A O 1
ATOM 863 N N . VAL A 1 109 ? 0.518 -6.494 -6.718 1.00 92.31 109 VAL A N 1
ATOM 864 C CA . VAL A 1 109 ? 1.023 -6.962 -5.412 1.00 92.31 109 VAL A CA 1
ATOM 865 C C . VAL A 1 109 ? 1.311 -5.774 -4.498 1.00 92.31 109 VAL A C 1
ATOM 867 O O . VAL A 1 109 ? 0.853 -5.767 -3.356 1.00 92.31 109 VAL A O 1
ATOM 870 N N . LEU A 1 110 ? 2.006 -4.752 -5.001 1.00 93.31 110 LEU A N 1
ATOM 871 C CA . LEU A 1 110 ? 2.349 -3.560 -4.227 1.00 93.31 110 LEU A CA 1
ATOM 872 C C . LEU A 1 110 ? 1.095 -2.800 -3.764 1.00 93.31 110 LEU A C 1
ATOM 874 O O . LEU A 1 110 ? 0.996 -2.416 -2.601 1.00 93.31 110 LEU A O 1
ATOM 878 N N . GLN A 1 111 ? 0.110 -2.640 -4.646 1.00 93.12 111 GLN A N 1
ATOM 879 C CA . GLN A 1 111 ? -1.167 -2.007 -4.330 1.00 93.12 111 GLN A CA 1
ATOM 880 C C . GLN A 1 111 ? -1.953 -2.829 -3.305 1.00 93.12 111 GLN A C 1
ATOM 882 O O . GLN A 1 111 ? -2.439 -2.284 -2.324 1.00 93.12 111 GLN A O 1
ATOM 887 N N . THR A 1 112 ? -1.997 -4.154 -3.465 1.00 92.12 112 THR A N 1
ATOM 888 C CA . THR A 1 112 ? -2.668 -5.050 -2.511 1.00 92.12 112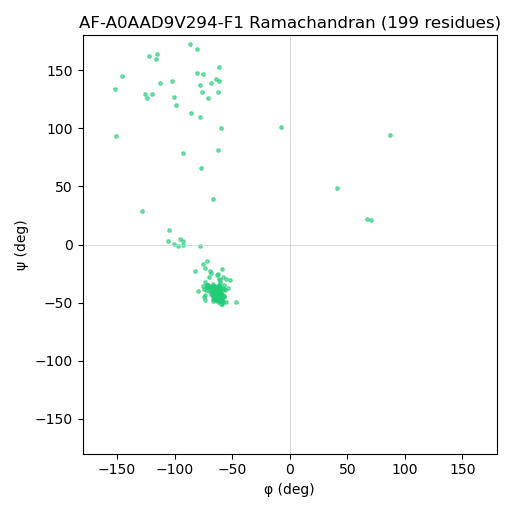 THR A CA 1
ATOM 889 C C . THR A 1 112 ? -2.042 -4.957 -1.118 1.00 92.12 112 THR A C 1
ATOM 891 O O . THR A 1 112 ? -2.771 -4.972 -0.125 1.00 92.12 112 THR A O 1
ATOM 894 N N . MET A 1 113 ? -0.711 -4.831 -1.028 1.00 92.31 113 MET A N 1
ATOM 895 C CA . MET A 1 113 ? -0.021 -4.597 0.245 1.00 92.31 113 MET A CA 1
ATOM 896 C C . MET A 1 113 ? -0.468 -3.288 0.895 1.00 92.31 113 MET A C 1
ATOM 898 O O . MET A 1 113 ? -0.775 -3.295 2.084 1.00 92.31 113 MET A O 1
ATOM 902 N N . LYS A 1 114 ? -0.535 -2.198 0.120 1.00 89.38 114 LYS A N 1
ATOM 903 C CA . LYS A 1 114 ? -0.938 -0.869 0.604 1.00 89.38 114 LYS A CA 1
ATOM 904 C C . LYS A 1 114 ? -2.406 -0.825 1.021 1.00 89.38 114 LYS A C 1
ATOM 906 O O . LYS A 1 114 ? -2.703 -0.398 2.129 1.00 89.38 114 LYS A O 1
ATOM 911 N N . ASP A 1 115 ? -3.301 -1.321 0.173 1.00 90.69 115 ASP A N 1
ATOM 912 C CA . ASP A 1 115 ? -4.751 -1.249 0.381 1.00 90.69 115 ASP A CA 1
ATOM 913 C C . ASP A 1 115 ? -5.211 -2.083 1.579 1.00 90.69 115 ASP A C 1
ATOM 915 O O . ASP A 1 115 ? -6.114 -1.683 2.307 1.00 90.69 115 ASP A O 1
ATOM 919 N N . ASN A 1 116 ? -4.588 -3.244 1.795 1.00 87.75 116 ASN A N 1
ATOM 920 C CA . ASN A 1 116 ? -4.976 -4.173 2.859 1.00 87.75 116 ASN A CA 1
ATOM 921 C C . ASN A 1 116 ? -4.068 -4.080 4.093 1.00 87.75 116 ASN A C 1
ATOM 923 O O . ASN A 1 116 ? -4.249 -4.864 5.023 1.00 87.75 116 ASN A O 1
ATOM 927 N N . ASN A 1 117 ? -3.062 -3.194 4.075 1.00 89.19 117 ASN A N 1
ATOM 928 C CA . ASN A 1 117 ? -1.994 -3.099 5.076 1.00 89.19 117 ASN A CA 1
ATOM 929 C C . ASN A 1 117 ? -1.481 -4.484 5.523 1.00 89.19 117 ASN A C 1
ATOM 931 O O . ASN A 1 117 ? -1.445 -4.815 6.710 1.00 89.19 117 ASN A O 1
ATOM 935 N N . CYS A 1 118 ? -1.184 -5.346 4.548 1.00 85.94 118 CYS A N 1
ATOM 936 C CA . CYS A 1 118 ? -0.961 -6.771 4.783 1.00 85.94 118 CYS A CA 1
ATOM 937 C C . CYS A 1 118 ? 0.472 -7.204 4.457 1.00 85.94 118 CYS A C 1
ATOM 939 O O . CYS A 1 118 ? 1.200 -6.552 3.707 1.00 85.94 118 CYS A O 1
ATOM 941 N N . SER A 1 119 ? 0.882 -8.348 5.015 1.00 89.56 119 SER A N 1
ATOM 942 C CA . SER A 1 119 ? 2.193 -8.926 4.722 1.00 89.56 119 SER A CA 1
ATOM 943 C C . SER A 1 119 ? 2.336 -9.264 3.235 1.00 89.56 119 SER A C 1
ATOM 945 O O . SER A 1 119 ? 1.371 -9.613 2.553 1.00 89.56 119 SER A O 1
ATOM 947 N N . MET A 1 120 ? 3.572 -9.249 2.734 1.00 88.56 120 MET A N 1
ATOM 948 C CA . MET A 1 120 ? 3.859 -9.575 1.334 1.00 88.56 120 MET A CA 1
ATOM 949 C C . MET A 1 120 ? 3.354 -10.978 0.938 1.00 88.56 120 MET A C 1
ATOM 951 O O . MET A 1 120 ? 2.889 -11.175 -0.181 1.00 88.56 120 MET A O 1
ATOM 955 N N . ALA A 1 121 ? 3.393 -11.954 1.855 1.00 87.25 121 ALA A N 1
ATOM 956 C CA . ALA A 1 121 ? 2.849 -13.295 1.619 1.00 87.25 121 ALA A CA 1
ATOM 957 C C . ALA A 1 121 ? 1.328 -13.273 1.383 1.00 87.25 121 ALA A C 1
ATOM 959 O O . ALA A 1 121 ? 0.839 -13.912 0.449 1.00 87.25 121 ALA A O 1
ATOM 960 N N . ASN A 1 122 ? 0.590 -12.488 2.173 1.00 88.38 122 ASN A N 1
ATOM 961 C CA . ASN A 1 122 ? -0.842 -12.290 1.968 1.00 88.38 122 ASN A CA 1
ATOM 962 C C . ASN A 1 122 ? -1.133 -11.517 0.682 1.00 88.38 122 ASN A C 1
ATOM 964 O O . ASN A 1 122 ? -2.066 -11.875 -0.032 1.00 88.38 122 ASN A O 1
ATOM 968 N N . ALA A 1 123 ? -0.309 -10.533 0.327 1.00 89.94 123 ALA A N 1
ATOM 969 C CA . ALA A 1 123 ? -0.477 -9.798 -0.920 1.00 89.94 123 ALA A CA 1
ATOM 970 C C . ALA A 1 123 ? -0.285 -10.671 -2.167 1.00 89.94 123 ALA A C 1
ATOM 972 O O . ALA A 1 123 ? -1.051 -10.535 -3.120 1.00 89.94 123 ALA A O 1
ATOM 973 N N . TYR A 1 124 ? 0.658 -11.622 -2.170 1.00 87.62 124 TYR A N 1
ATOM 974 C CA . TYR A 1 124 ? 0.764 -12.613 -3.254 1.00 87.62 124 TYR A CA 1
ATOM 975 C C . TYR A 1 124 ? -0.510 -13.457 -3.383 1.00 87.62 124 TYR A C 1
ATOM 977 O O . TYR A 1 124 ? -1.039 -13.616 -4.483 1.00 87.62 124 TYR A O 1
ATOM 985 N N . ARG A 1 125 ? -1.046 -13.939 -2.254 1.00 88.25 125 ARG A N 1
ATOM 986 C CA . ARG A 1 125 ? -2.278 -14.741 -2.223 1.00 88.25 125 ARG A CA 1
ATOM 987 C C . ARG A 1 125 ? -3.491 -13.953 -2.725 1.00 88.25 125 ARG A C 1
ATOM 989 O O . ARG A 1 125 ? -4.236 -14.455 -3.557 1.00 88.25 125 ARG A O 1
ATOM 996 N N . LEU A 1 126 ? -3.668 -12.724 -2.247 1.00 87.06 126 LEU A N 1
ATOM 997 C CA . LEU A 1 126 ? -4.801 -11.857 -2.590 1.00 87.06 126 LEU A CA 1
ATOM 998 C C . LEU A 1 126 ? -4.724 -11.316 -4.025 1.00 87.06 126 LEU A C 1
ATOM 1000 O O . LEU A 1 126 ? -5.742 -11.187 -4.699 1.00 87.06 126 LEU A O 1
ATOM 1004 N N . SER A 1 127 ? -3.520 -11.037 -4.527 1.00 86.25 127 SER A N 1
ATOM 1005 C CA . SER A 1 127 ? -3.325 -10.591 -5.914 1.00 86.25 127 SER A CA 1
ATOM 1006 C C . SER A 1 127 ? -3.461 -11.723 -6.941 1.00 86.25 127 SER A C 1
ATOM 1008 O O . SER A 1 127 ? -3.632 -11.434 -8.132 1.00 86.25 127 SER A O 1
ATOM 1010 N N . GLY A 1 128 ? -3.398 -12.987 -6.501 1.00 85.25 128 GLY A N 1
ATOM 1011 C CA . GLY A 1 128 ? -3.370 -14.168 -7.367 1.00 85.25 128 GLY A CA 1
ATOM 1012 C C . GLY A 1 128 ? -2.050 -14.325 -8.130 1.00 85.25 128 GLY A C 1
ATOM 1013 O O . GLY A 1 128 ? -2.016 -14.965 -9.179 1.00 85.25 128 GLY A O 1
ATOM 1014 N N . CYS A 1 129 ? -0.968 -13.702 -7.652 1.00 83.81 129 CYS A N 1
ATOM 1015 C CA . CYS A 1 129 ? 0.333 -13.722 -8.313 1.00 83.81 129 CYS A CA 1
ATOM 1016 C C . CYS A 1 129 ? 1.250 -14.781 -7.673 1.00 83.81 129 CYS A C 1
ATOM 1018 O O . CYS A 1 129 ? 1.563 -14.670 -6.484 1.00 83.81 129 CYS A O 1
ATOM 1020 N N . PRO A 1 130 ? 1.733 -15.788 -8.428 1.00 82.88 130 PRO A N 1
ATOM 1021 C CA . PRO A 1 130 ? 2.712 -16.733 -7.908 1.00 82.88 130 PRO A CA 1
ATOM 1022 C C . PRO A 1 130 ? 4.018 -16.025 -7.538 1.00 82.88 130 PRO A C 1
ATOM 1024 O O . PRO A 1 130 ? 4.601 -15.291 -8.339 1.00 82.88 130 PRO A O 1
ATOM 1027 N N . ARG A 1 131 ? 4.520 -16.296 -6.329 1.00 83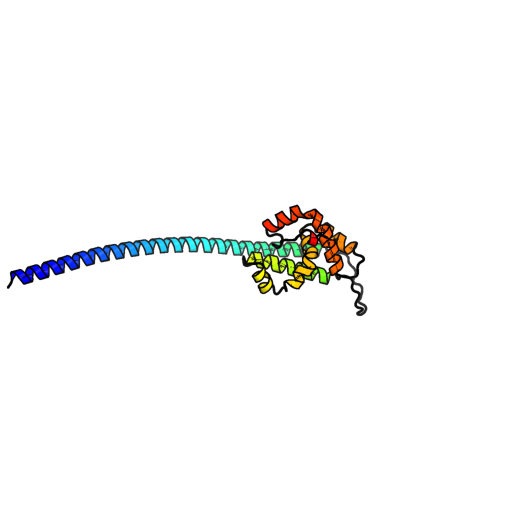.88 131 ARG A N 1
ATOM 1028 C CA . ARG A 1 131 ? 5.765 -15.698 -5.821 1.00 83.88 131 ARG A CA 1
ATOM 1029 C C . ARG A 1 131 ? 6.968 -15.981 -6.729 1.00 83.88 131 ARG A C 1
ATOM 1031 O O . ARG A 1 131 ? 7.818 -15.112 -6.890 1.00 83.88 131 ARG A O 1
ATOM 1038 N N . SER A 1 132 ? 7.044 -17.182 -7.306 1.00 82.31 132 SER A N 1
ATOM 1039 C CA . SER A 1 132 ? 8.116 -17.581 -8.228 1.00 82.31 132 SER A CA 1
ATOM 1040 C C . SER A 1 132 ? 8.146 -16.704 -9.476 1.00 82.31 132 SER A C 1
ATOM 1042 O O . SER A 1 132 ? 9.203 -16.206 -9.840 1.00 82.31 132 SER A O 1
ATOM 1044 N N . THR A 1 133 ? 6.983 -16.445 -10.077 1.00 78.44 133 THR A N 1
ATOM 1045 C CA . THR A 1 133 ? 6.864 -15.628 -11.288 1.00 78.44 133 THR A CA 1
ATOM 1046 C C . THR A 1 133 ? 7.366 -14.210 -11.063 1.00 78.44 133 THR A C 1
ATOM 1048 O O . THR A 1 133 ? 8.116 -13.701 -11.886 1.00 78.44 133 THR A O 1
ATOM 1051 N N . LEU A 1 134 ? 6.980 -13.569 -9.956 1.00 84.75 134 LEU A N 1
ATOM 1052 C CA . LEU A 1 134 ? 7.412 -12.194 -9.713 1.00 84.75 134 LEU A CA 1
ATOM 1053 C C . LEU A 1 134 ? 8.895 -12.118 -9.342 1.00 84.75 134 LEU A C 1
ATOM 1055 O O . LEU A 1 134 ? 9.591 -11.225 -9.806 1.00 84.75 134 LEU A O 1
ATOM 1059 N N . ARG A 1 135 ? 9.386 -13.071 -8.542 1.00 85.38 135 ARG A N 1
ATOM 1060 C CA . ARG A 1 135 ? 10.797 -13.133 -8.139 1.00 85.38 135 ARG A CA 1
ATOM 1061 C C . ARG A 1 135 ? 11.734 -13.332 -9.331 1.00 85.38 135 ARG A C 1
ATOM 1063 O O . ARG A 1 135 ? 12.828 -12.777 -9.335 1.00 85.38 135 ARG A O 1
ATOM 1070 N N . ASP A 1 136 ? 11.319 -14.125 -10.312 1.00 86.56 136 ASP A N 1
ATOM 1071 C CA . ASP A 1 136 ? 12.130 -14.425 -11.491 1.00 86.56 136 ASP A CA 1
ATOM 1072 C C . ASP A 1 136 ? 12.309 -13.215 -12.419 1.00 86.56 136 ASP A C 1
ATOM 1074 O O . ASP A 1 136 ? 13.288 -13.192 -13.156 1.00 86.56 136 ASP A O 1
ATOM 1078 N N . PHE A 1 137 ? 11.412 -12.223 -12.364 1.00 89.25 137 PHE A N 1
ATOM 1079 C CA . PHE A 1 137 ? 11.405 -11.045 -13.247 1.00 89.25 137 PHE A CA 1
ATOM 1080 C C . PHE A 1 137 ? 11.329 -9.720 -12.473 1.00 89.25 137 PHE A C 1
ATOM 1082 O O . PHE A 1 137 ? 10.728 -8.738 -12.922 1.00 89.25 137 PHE A O 1
ATOM 1089 N N . ILE A 1 138 ? 11.864 -9.715 -11.253 1.00 91.12 138 ILE A N 1
ATOM 1090 C CA . ILE A 1 138 ? 11.721 -8.583 -10.343 1.00 91.12 138 ILE A CA 1
ATOM 1091 C C . ILE A 1 138 ? 12.563 -7.391 -10.790 1.00 91.12 138 ILE A C 1
ATOM 1093 O O . ILE A 1 138 ? 12.121 -6.256 -10.649 1.00 91.12 138 ILE A O 1
ATOM 1097 N N . ALA A 1 139 ? 13.739 -7.618 -11.374 1.00 91.31 139 ALA A N 1
ATOM 1098 C CA . ALA A 1 139 ? 14.606 -6.531 -11.804 1.00 91.31 139 ALA A CA 1
ATOM 1099 C C . ALA A 1 139 ? 14.016 -5.763 -12.987 1.00 91.31 139 ALA A C 1
ATOM 1101 O O . ALA A 1 139 ? 14.110 -4.540 -13.018 1.00 91.31 139 ALA A O 1
ATOM 1102 N N . ILE A 1 140 ? 13.353 -6.452 -13.918 1.00 90.75 140 ILE A N 1
ATOM 1103 C CA . ILE A 1 140 ? 12.557 -5.827 -14.983 1.00 90.75 140 ILE A CA 1
ATOM 1104 C C . ILE A 1 140 ? 11.517 -4.887 -14.369 1.00 90.75 140 ILE A C 1
ATOM 1106 O O . ILE A 1 140 ? 11.413 -3.726 -14.767 1.00 90.75 140 ILE A O 1
ATOM 1110 N N . ALA A 1 141 ? 10.765 -5.369 -13.377 1.00 91.69 141 ALA A N 1
ATOM 1111 C CA . ALA A 1 141 ? 9.717 -4.584 -12.739 1.00 91.69 141 ALA A CA 1
ATOM 1112 C C . ALA A 1 141 ? 10.268 -3.375 -11.965 1.00 91.69 141 ALA A C 1
ATOM 1114 O O . ALA A 1 141 ? 9.753 -2.266 -12.123 1.00 91.69 141 ALA A O 1
ATOM 1115 N N . GLU A 1 142 ? 11.312 -3.579 -11.158 1.00 92.44 142 GLU A N 1
ATOM 1116 C CA . GLU A 1 142 ? 11.902 -2.533 -10.320 1.00 92.44 142 GLU A CA 1
ATOM 1117 C C . GLU A 1 142 ? 12.674 -1.504 -11.148 1.00 92.44 142 GLU A C 1
ATOM 1119 O O . GLU A 1 142 ? 12.561 -0.316 -10.861 1.00 92.44 142 GLU A O 1
ATOM 1124 N N . LEU A 1 143 ? 13.370 -1.898 -12.223 1.00 91.62 143 LEU A N 1
ATOM 1125 C CA . LEU A 1 143 ? 14.094 -0.951 -13.079 1.00 91.62 143 LEU A CA 1
ATOM 1126 C C . LEU A 1 143 ? 13.152 0.088 -13.684 1.00 91.62 143 LEU A C 1
ATOM 1128 O O . LEU A 1 143 ? 13.468 1.270 -13.650 1.00 91.62 143 LEU A O 1
ATOM 1132 N N . LYS A 1 144 ? 11.959 -0.311 -14.137 1.00 90.56 144 LYS A N 1
ATOM 1133 C CA . LYS A 1 144 ? 10.965 0.640 -14.658 1.00 90.56 144 LYS A CA 1
ATOM 1134 C C . LYS A 1 144 ? 10.522 1.678 -13.623 1.00 90.56 144 LYS A C 1
ATOM 1136 O O . LYS A 1 144 ? 10.205 2.806 -13.999 1.00 90.56 144 LYS A O 1
ATOM 1141 N N . LYS A 1 145 ? 10.474 1.301 -12.341 1.00 89.31 145 LYS A N 1
ATOM 1142 C CA . LYS A 1 145 ? 10.094 2.188 -11.229 1.00 89.31 145 LYS A CA 1
ATOM 1143 C C . LYS A 1 145 ? 11.240 3.096 -10.796 1.00 89.31 145 LYS A C 1
ATOM 1145 O O . LYS A 1 145 ? 10.996 4.254 -10.490 1.00 89.31 145 LYS A O 1
ATOM 1150 N N . VAL A 1 146 ? 12.455 2.557 -10.754 1.00 89.56 146 VAL A N 1
ATOM 1151 C CA . VAL A 1 146 ? 13.665 3.264 -10.316 1.00 89.56 146 VAL A CA 1
ATOM 1152 C C . VAL A 1 146 ? 14.136 4.249 -11.383 1.00 89.56 146 VAL A C 1
ATOM 1154 O O . VAL A 1 146 ? 14.458 5.390 -11.071 1.00 89.56 146 VAL A O 1
ATOM 1157 N N . ASP A 1 147 ? 14.158 3.816 -12.642 1.00 87.62 147 ASP A N 1
ATOM 1158 C CA . ASP A 1 147 ? 14.553 4.628 -13.784 1.00 87.62 147 ASP A CA 1
ATOM 1159 C C . ASP A 1 147 ? 13.819 4.153 -15.046 1.00 87.62 147 ASP A C 1
ATOM 1161 O O . ASP A 1 147 ? 14.253 3.251 -15.772 1.00 87.62 147 ASP A O 1
ATOM 1165 N N . SER A 1 148 ? 12.680 4.790 -15.326 1.00 85.25 148 SER A N 1
ATOM 1166 C CA . SER A 1 148 ? 11.870 4.468 -16.502 1.00 85.25 148 SER A CA 1
ATOM 1167 C C . SER A 1 148 ? 12.628 4.698 -17.811 1.00 85.25 148 SER A C 1
ATOM 1169 O O . SER A 1 148 ? 12.394 3.977 -18.773 1.00 85.25 148 SER A O 1
ATOM 1171 N N . ARG A 1 149 ? 13.577 5.645 -17.864 1.00 81.75 149 ARG A N 1
ATOM 1172 C CA . ARG A 1 149 ? 14.360 5.918 -19.077 1.00 81.75 149 ARG A CA 1
ATOM 1173 C C . ARG A 1 149 ? 15.386 4.817 -19.323 1.00 81.75 149 ARG A C 1
ATOM 1175 O O . ARG A 1 149 ? 15.506 4.347 -20.452 1.00 81.75 149 ARG A O 1
ATOM 1182 N N . ALA A 1 150 ? 16.085 4.370 -18.281 1.00 79.00 150 ALA A N 1
ATOM 1183 C CA . ALA A 1 150 ? 16.971 3.211 -18.369 1.00 79.00 150 ALA A CA 1
ATOM 1184 C C . ALA A 1 150 ? 16.197 1.943 -18.754 1.00 79.00 150 ALA A C 1
ATOM 1186 O O . ALA A 1 150 ? 16.703 1.123 -19.522 1.00 79.00 150 ALA A O 1
ATOM 1187 N N . PHE A 1 151 ? 14.957 1.808 -18.274 1.00 83.12 151 PHE A N 1
ATOM 1188 C CA . PHE A 1 151 ? 14.076 0.720 -18.672 1.00 83.12 151 PHE A CA 1
ATOM 1189 C C . PHE A 1 151 ? 13.605 0.805 -20.122 1.00 83.12 151 PHE A C 1
ATOM 1191 O O . PHE A 1 151 ? 13.478 -0.243 -20.714 1.00 83.12 151 PHE A O 1
ATOM 1198 N N . GLU A 1 152 ? 13.343 1.965 -20.724 1.00 77.62 152 GLU A N 1
ATOM 1199 C CA . GLU A 1 152 ? 12.965 2.015 -22.152 1.00 77.62 152 GLU A CA 1
ATOM 1200 C C . GLU A 1 152 ? 14.175 1.751 -23.071 1.00 77.62 152 GLU A C 1
ATOM 1202 O O . GLU A 1 152 ? 14.058 1.126 -24.125 1.00 77.62 152 GLU A O 1
ATOM 1207 N N . ILE A 1 153 ? 15.374 2.158 -22.641 1.00 74.62 153 ILE A N 1
ATOM 1208 C CA . ILE A 1 153 ? 16.625 1.932 -23.379 1.00 74.62 153 ILE A CA 1
ATOM 1209 C C . ILE A 1 153 ? 17.054 0.454 -23.332 1.00 74.62 153 ILE A C 1
ATOM 1211 O O . ILE A 1 153 ? 17.589 -0.061 -24.315 1.00 74.62 153 ILE A O 1
ATOM 1215 N N . ALA A 1 154 ? 16.833 -0.246 -22.213 1.00 70.06 154 ALA A N 1
ATOM 1216 C CA . ALA A 1 154 ? 17.291 -1.626 -22.036 1.00 70.06 154 ALA A CA 1
ATOM 1217 C C . ALA A 1 154 ? 16.667 -2.626 -23.045 1.00 70.06 154 ALA A C 1
ATOM 1219 O O . ALA A 1 154 ? 17.440 -3.314 -23.702 1.00 70.06 154 ALA A O 1
ATOM 1220 N N . PRO A 1 155 ? 15.337 -2.684 -23.263 1.00 67.31 155 PRO A N 1
ATOM 1221 C CA . PRO A 1 155 ? 14.679 -3.472 -24.301 1.00 67.31 155 PRO A CA 1
ATOM 1222 C C . PRO A 1 155 ? 15.002 -2.991 -25.716 1.00 67.31 155 PRO A C 1
ATOM 1224 O O . PRO A 1 155 ? 15.092 -3.819 -26.615 1.00 67.31 155 PRO A O 1
ATOM 1227 N N . ALA A 1 156 ? 15.189 -1.682 -25.929 1.00 65.56 156 ALA A N 1
ATOM 1228 C CA . ALA A 1 156 ? 15.524 -1.137 -27.247 1.00 65.56 156 ALA A CA 1
ATOM 1229 C C . ALA A 1 156 ? 16.918 -1.585 -27.726 1.00 65.56 156 ALA A C 1
ATOM 1231 O O . ALA A 1 156 ? 17.107 -1.873 -28.905 1.00 65.56 156 ALA A O 1
ATOM 1232 N N . ASN A 1 157 ? 17.873 -1.707 -26.800 1.00 62.72 157 ASN A N 1
ATOM 1233 C CA . ASN A 1 157 ? 19.222 -2.213 -27.066 1.00 62.72 157 ASN A CA 1
ATOM 1234 C C . ASN A 1 157 ? 19.360 -3.729 -26.837 1.00 62.72 157 ASN A C 1
ATOM 1236 O O . ASN A 1 157 ? 20.446 -4.285 -27.012 1.00 62.72 157 ASN A O 1
ATOM 1240 N N . TYR A 1 158 ? 18.287 -4.409 -26.425 1.00 66.88 158 TYR A N 1
ATOM 1241 C CA . TYR A 1 158 ? 18.314 -5.833 -26.125 1.00 66.88 158 TYR A CA 1
ATOM 1242 C C . TYR A 1 158 ? 18.286 -6.650 -27.422 1.00 66.88 158 TYR A C 1
ATOM 1244 O O . TYR A 1 158 ? 17.276 -6.716 -28.116 1.00 66.88 158 TYR A O 1
ATOM 1252 N N . GLN A 1 159 ? 19.418 -7.285 -27.727 1.00 60.78 159 GLN A N 1
ATOM 1253 C CA . GLN A 1 159 ? 19.593 -8.196 -28.867 1.00 60.78 159 GLN A CA 1
ATOM 1254 C C . GLN A 1 159 ? 19.406 -9.675 -28.485 1.00 60.78 159 GLN A C 1
ATOM 1256 O O . GLN A 1 159 ? 19.670 -10.551 -29.300 1.00 60.78 159 GLN A O 1
ATOM 1261 N N . GLY A 1 160 ? 19.030 -9.971 -27.237 1.00 62.75 160 GLY A N 1
ATOM 1262 C CA . GLY A 1 160 ? 18.903 -11.353 -26.777 1.00 62.75 160 GLY A CA 1
ATOM 1263 C C . GLY A 1 160 ? 17.534 -11.969 -27.077 1.00 62.75 160 GLY A C 1
ATOM 1264 O O . GLY A 1 160 ? 16.588 -11.299 -27.497 1.00 62.75 160 GLY A O 1
ATOM 1265 N N . GLU A 1 161 ? 17.426 -13.269 -26.818 1.00 67.81 161 GLU A N 1
ATOM 1266 C CA . GLU A 1 161 ? 16.279 -14.094 -27.216 1.00 67.81 161 GLU A CA 1
ATOM 1267 C C . GLU A 1 161 ? 15.354 -14.456 -26.038 1.00 67.81 161 GLU A C 1
ATOM 1269 O O . GLU A 1 161 ? 14.402 -15.214 -26.197 1.00 67.81 161 GLU A O 1
ATOM 1274 N N . SER A 1 162 ? 15.599 -13.975 -24.810 1.00 80.44 162 SER A N 1
ATOM 1275 C CA . SER A 1 162 ? 14.785 -14.383 -23.657 1.00 80.44 162 SER A CA 1
ATOM 1276 C C . SER A 1 162 ? 14.547 -13.309 -22.595 1.00 80.44 162 SER A C 1
ATOM 1278 O O . SER A 1 162 ? 15.420 -12.550 -22.186 1.00 80.44 162 SER A O 1
ATOM 1280 N N . VAL A 1 163 ? 13.350 -13.339 -22.005 1.00 82.31 163 VAL A N 1
ATOM 1281 C CA . VAL A 1 163 ? 12.990 -12.471 -20.867 1.00 82.31 163 VAL A CA 1
ATOM 1282 C C . VAL A 1 163 ? 13.948 -12.663 -19.676 1.00 82.31 163 VAL A C 1
ATOM 1284 O O . VAL A 1 163 ? 14.180 -11.733 -18.909 1.00 82.31 163 VAL A O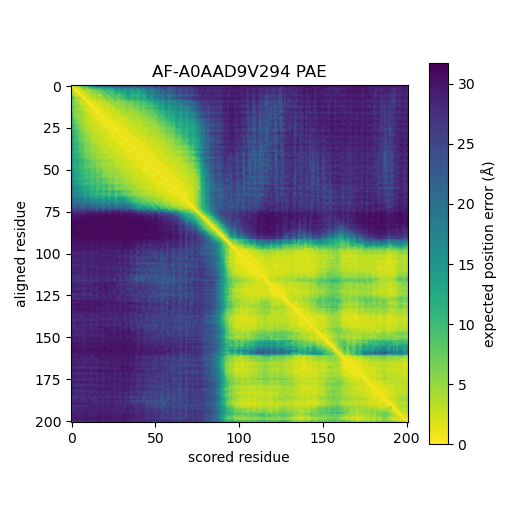 1
ATOM 1287 N N . ARG A 1 164 ? 14.551 -13.853 -19.523 1.00 83.88 164 ARG A N 1
ATOM 1288 C CA . ARG A 1 164 ? 15.516 -14.137 -18.445 1.00 83.88 164 ARG A CA 1
ATOM 1289 C C . ARG A 1 164 ? 16.850 -13.417 -18.628 1.00 83.88 164 ARG A C 1
ATOM 1291 O O . ARG A 1 164 ? 17.480 -13.048 -17.642 1.00 83.88 164 ARG A O 1
ATOM 1298 N N . GLU A 1 165 ? 17.311 -13.239 -19.856 1.00 84.62 165 GLU A N 1
ATOM 1299 C CA . GLU A 1 165 ? 18.528 -12.469 -20.129 1.00 84.62 165 GLU A CA 1
ATOM 1300 C C . GLU A 1 165 ? 18.288 -10.970 -19.978 1.00 84.62 165 GLU A C 1
ATOM 1302 O O . GLU A 1 165 ? 19.131 -10.281 -19.403 1.00 84.62 165 GLU A O 1
ATOM 1307 N N . LEU A 1 166 ? 17.120 -10.480 -20.408 1.00 86.12 166 LEU A N 1
ATOM 1308 C CA . LEU A 1 166 ? 16.707 -9.104 -20.137 1.00 86.12 166 LEU A CA 1
ATOM 1309 C C . LEU A 1 166 ? 16.663 -8.835 -18.626 1.00 86.12 166 LEU A C 1
ATOM 1311 O O . LEU A 1 166 ? 17.203 -7.836 -18.163 1.00 86.12 166 LEU A O 1
ATOM 1315 N N . GLU A 1 167 ? 16.121 -9.765 -17.839 1.00 89.19 167 GLU A N 1
ATOM 1316 C CA . GLU A 1 167 ? 16.146 -9.692 -16.376 1.00 89.19 167 GLU A CA 1
ATOM 1317 C C . GLU A 1 167 ? 17.572 -9.584 -15.818 1.00 89.19 167 GLU A C 1
ATOM 1319 O O . GLU A 1 167 ? 17.828 -8.740 -14.959 1.00 89.19 167 GLU A O 1
ATOM 1324 N N . LYS A 1 168 ? 18.523 -10.390 -16.309 1.00 88.38 168 LYS A N 1
ATOM 1325 C CA . LYS A 1 168 ? 19.934 -10.298 -15.887 1.00 88.38 168 LYS A CA 1
ATOM 1326 C C . LYS A 1 168 ? 20.544 -8.939 -16.225 1.00 88.38 168 LYS A C 1
ATOM 1328 O O . LYS A 1 168 ? 21.283 -8.378 -15.421 1.00 88.38 168 LYS A O 1
ATOM 1333 N N . MET A 1 169 ? 20.228 -8.387 -17.393 1.00 86.94 169 MET A N 1
ATOM 1334 C CA . MET A 1 169 ? 20.665 -7.042 -17.761 1.00 86.94 169 MET A CA 1
ATOM 1335 C C . MET A 1 169 ? 20.077 -5.992 -16.809 1.00 86.94 169 MET A C 1
ATOM 1337 O O . MET A 1 169 ? 20.810 -5.137 -16.313 1.00 86.94 169 MET A O 1
ATOM 1341 N N . CYS A 1 170 ? 18.782 -6.088 -16.491 1.00 89.25 170 CYS A N 1
ATOM 1342 C CA . CYS A 1 170 ? 18.133 -5.193 -15.539 1.00 89.25 170 CYS A CA 1
ATOM 1343 C C . CYS A 1 170 ? 18.762 -5.284 -14.143 1.00 89.25 170 CYS A C 1
ATOM 1345 O O . CYS A 1 170 ? 18.977 -4.250 -13.517 1.00 89.25 170 CYS A O 1
ATOM 1347 N N . ARG A 1 171 ? 19.126 -6.485 -13.675 1.00 90.56 171 ARG A N 1
ATOM 1348 C CA . ARG A 1 171 ? 19.832 -6.695 -12.397 1.00 90.56 171 ARG A CA 1
ATOM 1349 C C . ARG A 1 171 ? 21.153 -5.939 -12.333 1.00 90.56 171 ARG A C 1
ATOM 1351 O O . ARG A 1 171 ? 21.373 -5.178 -11.393 1.00 90.56 171 ARG A O 1
ATOM 1358 N N . LYS A 1 172 ? 21.984 -6.077 -13.369 1.00 89.31 172 LYS A N 1
ATOM 1359 C CA . LYS A 1 172 ? 23.262 -5.356 -13.477 1.00 89.31 172 LYS A CA 1
ATOM 1360 C C . LYS A 1 172 ? 23.069 -3.844 -13.460 1.00 89.31 172 LYS A C 1
ATOM 1362 O O . LYS A 1 172 ? 23.782 -3.134 -12.753 1.00 89.31 172 LYS A O 1
ATOM 1367 N N . SER A 1 173 ? 22.081 -3.346 -14.203 1.00 88.44 173 SER A N 1
ATOM 1368 C CA . SER A 1 173 ? 21.749 -1.918 -14.227 1.00 88.44 173 SER A CA 1
ATOM 1369 C C . SER A 1 173 ? 21.288 -1.414 -12.858 1.00 88.44 173 SER A C 1
ATOM 1371 O O . SER A 1 173 ? 21.741 -0.359 -12.413 1.00 88.44 173 SER A O 1
ATOM 1373 N N . LEU A 1 174 ? 20.453 -2.186 -12.153 1.00 90.06 174 LEU A N 1
ATOM 1374 C CA . LEU A 1 174 ? 19.952 -1.854 -10.817 1.00 90.06 174 LEU A CA 1
ATOM 1375 C C . LEU A 1 174 ? 21.054 -1.750 -9.757 1.00 90.06 174 LEU A C 1
ATOM 1377 O O . LEU A 1 174 ? 20.888 -0.995 -8.801 1.00 90.06 174 LEU A O 1
ATOM 1381 N N . GLY A 1 175 ? 22.198 -2.418 -9.942 1.00 87.88 175 GLY A N 1
ATOM 1382 C CA . GLY A 1 175 ? 23.335 -2.326 -9.019 1.00 87.88 175 GLY A CA 1
ATOM 1383 C C . GLY A 1 175 ? 23.811 -0.886 -8.780 1.00 87.88 175 GLY A C 1
ATOM 1384 O O . GLY A 1 175 ? 24.249 -0.551 -7.682 1.00 87.88 175 GLY A O 1
ATOM 1385 N N . ARG A 1 176 ? 23.641 0.006 -9.766 1.00 89.38 176 ARG A N 1
ATOM 1386 C CA . ARG A 1 176 ? 23.989 1.436 -9.655 1.00 89.38 176 ARG A CA 1
ATOM 1387 C C . ARG A 1 176 ? 23.017 2.238 -8.787 1.00 89.38 176 ARG A C 1
ATOM 1389 O O . ARG A 1 176 ? 23.375 3.303 -8.297 1.00 89.38 176 ARG A O 1
ATOM 1396 N N . TYR A 1 177 ? 21.805 1.727 -8.581 1.00 89.56 177 TYR A N 1
ATOM 1397 C CA . TYR A 1 177 ? 20.723 2.407 -7.869 1.00 89.56 177 TYR A CA 1
ATOM 1398 C C . TYR A 1 177 ? 20.502 1.846 -6.457 1.00 89.56 177 TYR A C 1
ATOM 1400 O O . TYR A 1 177 ? 19.510 2.172 -5.812 1.00 89.56 177 TYR A O 1
ATOM 1408 N N . MET A 1 178 ? 21.427 1.031 -5.943 1.00 87.38 178 MET A N 1
ATOM 1409 C CA . MET A 1 178 ? 21.343 0.380 -4.630 1.00 87.38 178 MET A CA 1
ATOM 1410 C C . MET A 1 178 ? 20.924 1.303 -3.463 1.00 87.38 178 MET A C 1
ATOM 1412 O O . MET A 1 178 ? 19.982 0.951 -2.737 1.00 87.38 178 MET A O 1
ATOM 1416 N N . PRO A 1 179 ? 21.537 2.493 -3.278 1.00 87.62 179 PRO A N 1
ATOM 1417 C CA . PRO A 1 179 ? 21.121 3.417 -2.222 1.00 87.62 179 PRO A CA 1
ATOM 1418 C C . PRO A 1 179 ? 19.695 3.942 -2.433 1.00 87.62 179 PRO A C 1
ATOM 1420 O O . PRO A 1 179 ? 18.890 3.940 -1.506 1.00 87.62 179 PRO A O 1
ATOM 1423 N N . LEU A 1 180 ? 19.354 4.310 -3.671 1.00 90.56 180 LEU A N 1
ATOM 1424 C CA . LEU A 1 180 ? 18.032 4.821 -4.036 1.00 90.56 180 LEU A CA 1
ATOM 1425 C C . LEU A 1 180 ? 16.938 3.773 -3.813 1.00 90.56 180 LEU A C 1
ATOM 1427 O O . LEU A 1 180 ? 15.920 4.056 -3.187 1.00 90.56 180 LEU A O 1
ATOM 1431 N N . MET A 1 181 ? 17.163 2.538 -4.259 1.00 91.44 181 MET A N 1
ATOM 1432 C CA . MET A 1 181 ? 16.223 1.437 -4.057 1.00 91.44 181 MET A CA 1
ATOM 1433 C C . MET A 1 181 ? 15.999 1.146 -2.575 1.00 91.44 181 MET A C 1
ATOM 1435 O O . MET A 1 181 ? 14.892 0.787 -2.180 1.00 91.44 181 MET A O 1
ATOM 1439 N N . SER A 1 182 ? 17.035 1.297 -1.747 1.00 89.44 182 SER A N 1
ATOM 1440 C CA . SER A 1 182 ? 16.896 1.154 -0.299 1.00 89.44 182 SER A CA 1
ATOM 1441 C C . SER A 1 182 ? 15.908 2.185 0.240 1.00 89.44 182 SER A C 1
ATOM 1443 O O . SER A 1 182 ? 14.954 1.794 0.908 1.00 89.44 182 SER A O 1
ATOM 1445 N N . THR A 1 183 ? 16.040 3.461 -0.124 1.00 90.62 183 THR A N 1
ATOM 1446 C CA . THR A 1 183 ? 15.069 4.509 0.238 1.00 90.62 183 THR A CA 1
ATOM 1447 C C . THR A 1 183 ? 13.664 4.194 -0.282 1.00 90.62 183 THR A C 1
ATOM 1449 O O . THR A 1 183 ? 12.711 4.166 0.494 1.00 90.62 183 THR A O 1
ATOM 1452 N N . MET A 1 184 ? 13.532 3.826 -1.559 1.00 92.44 184 MET A N 1
ATOM 1453 C CA . MET A 1 184 ? 12.237 3.496 -2.170 1.00 92.44 184 MET A CA 1
ATOM 1454 C C . MET A 1 184 ? 11.531 2.308 -1.495 1.00 92.44 184 MET A C 1
ATOM 1456 O O . MET A 1 184 ? 10.301 2.259 -1.462 1.00 92.44 184 MET A O 1
ATOM 1460 N N . ARG A 1 185 ? 12.275 1.345 -0.933 1.00 92.06 185 ARG A N 1
ATOM 1461 C CA . ARG A 1 185 ? 11.696 0.246 -0.138 1.00 92.06 185 ARG A CA 1
ATOM 1462 C C . ARG A 1 185 ? 11.156 0.727 1.207 1.00 92.06 185 ARG A C 1
ATOM 1464 O O . ARG A 1 18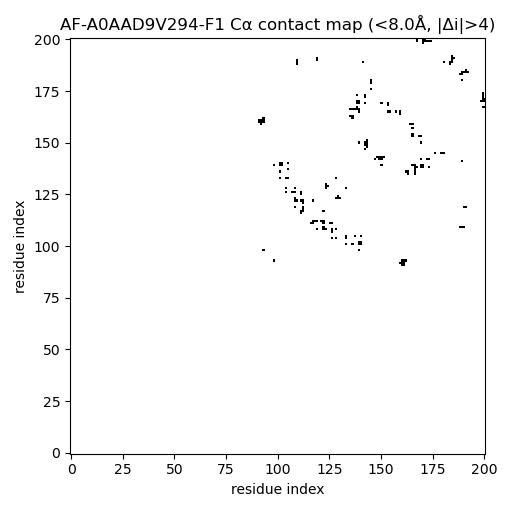5 ? 10.082 0.281 1.599 1.00 92.06 185 ARG A O 1
ATOM 1471 N N . HIS A 1 186 ? 11.851 1.643 1.886 1.00 88.88 186 HIS A N 1
ATOM 1472 C CA . HIS A 1 186 ? 11.370 2.228 3.147 1.00 88.88 186 HIS A CA 1
ATOM 1473 C C . HIS A 1 186 ? 10.107 3.071 2.937 1.00 88.88 186 HIS A C 1
ATOM 1475 O O . HIS A 1 186 ? 9.193 3.029 3.752 1.00 88.88 186 HIS A O 1
ATOM 1481 N N . GLU A 1 187 ? 10.018 3.768 1.807 1.00 89.00 187 GLU A N 1
ATOM 1482 C CA . GLU A 1 187 ? 8.843 4.556 1.419 1.00 89.00 187 GLU A CA 1
ATOM 1483 C C . GLU A 1 187 ? 7.684 3.703 0.863 1.00 89.00 187 GLU A C 1
ATOM 1485 O O . GLU A 1 187 ? 6.633 4.226 0.488 1.00 89.00 187 GLU A O 1
ATOM 1490 N N . GLY A 1 188 ? 7.857 2.379 0.765 1.00 87.50 188 GLY A N 1
ATOM 1491 C CA . GLY A 1 188 ? 6.849 1.471 0.216 1.00 87.50 188 GLY A CA 1
ATOM 1492 C C . GLY A 1 188 ? 6.595 1.665 -1.284 1.00 87.50 188 GLY A C 1
ATOM 1493 O O . GLY A 1 188 ? 5.523 1.321 -1.787 1.00 87.50 188 GLY A O 1
ATOM 1494 N N . GLN A 1 189 ? 7.539 2.246 -2.022 1.00 90.38 189 GLN A N 1
ATOM 1495 C CA . GLN A 1 189 ? 7.476 2.371 -3.481 1.00 90.38 189 GLN A CA 1
ATOM 1496 C C . GLN A 1 189 ? 7.941 1.094 -4.197 1.00 90.38 189 GLN A C 1
ATOM 1498 O O . GLN A 1 189 ? 7.536 0.846 -5.332 1.00 90.38 189 GLN A O 1
ATOM 1503 N N . LEU A 1 190 ? 8.746 0.272 -3.522 1.00 92.62 190 LEU A N 1
ATOM 1504 C CA . LEU A 1 190 ? 9.186 -1.049 -3.969 1.00 92.62 190 LEU A CA 1
ATOM 1505 C C . LEU A 1 190 ? 8.791 -2.121 -2.949 1.00 92.62 190 LEU A C 1
ATOM 1507 O O . LEU A 1 190 ? 8.513 -1.825 -1.784 1.00 92.62 190 LEU A O 1
ATOM 1511 N N . LEU A 1 191 ? 8.789 -3.382 -3.378 1.00 90.56 191 LEU A N 1
ATOM 1512 C CA . LEU A 1 191 ? 8.550 -4.511 -2.485 1.00 90.56 191 LEU A CA 1
ATOM 1513 C C . LEU A 1 191 ? 9.665 -4.617 -1.429 1.00 90.56 191 LEU A C 1
ATOM 1515 O O . LEU A 1 191 ? 10.839 -4.408 -1.751 1.00 90.56 191 LEU A O 1
ATOM 1519 N N . PRO A 1 192 ? 9.332 -4.991 -0.177 1.00 88.69 192 PRO A N 1
ATOM 1520 C CA . PRO A 1 192 ? 10.293 -5.088 0.920 1.00 88.69 192 PRO A CA 1
ATOM 1521 C C . PRO A 1 192 ? 11.138 -6.368 0.801 1.00 88.69 192 PRO A C 1
ATOM 1523 O O . PRO A 1 192 ? 11.033 -7.299 1.601 1.00 88.69 192 PRO A O 1
ATOM 1526 N N . LEU A 1 193 ? 11.957 -6.433 -0.245 1.00 86.50 193 LEU A N 1
ATOM 1527 C CA . LEU A 1 193 ? 12.870 -7.528 -0.540 1.00 86.50 193 LEU A CA 1
ATOM 1528 C C . LEU A 1 193 ? 14.295 -7.149 -0.153 1.00 86.50 193 LEU A C 1
ATOM 1530 O O . LEU A 1 193 ? 14.735 -6.017 -0.352 1.00 86.50 193 LEU A O 1
ATOM 1534 N N . LYS A 1 194 ? 15.015 -8.128 0.394 1.00 83.50 194 LYS A N 1
ATOM 1535 C CA . LYS A 1 194 ? 16.453 -8.036 0.632 1.00 83.50 194 LYS A CA 1
ATOM 1536 C C . LYS A 1 194 ? 17.163 -8.783 -0.488 1.00 83.50 194 LYS A C 1
ATOM 1538 O O . LYS A 1 194 ? 16.832 -9.937 -0.758 1.00 83.50 194 LYS A O 1
ATOM 1543 N N . PHE A 1 195 ? 18.098 -8.101 -1.134 1.00 84.81 195 PHE A N 1
ATOM 1544 C CA . PHE A 1 195 ? 18.900 -8.640 -2.221 1.00 84.81 195 PHE A CA 1
ATOM 1545 C C . PHE A 1 195 ? 20.370 -8.593 -1.820 1.00 84.81 195 PHE A C 1
ATOM 1547 O O . PHE A 1 195 ? 20.855 -7.543 -1.398 1.00 84.81 195 PHE A O 1
ATOM 1554 N N . ASP A 1 196 ? 21.057 -9.720 -1.971 1.00 85.25 196 ASP A N 1
ATOM 1555 C CA . ASP A 1 196 ? 22.502 -9.810 -1.767 1.00 85.25 196 ASP A CA 1
ATOM 1556 C C . ASP A 1 196 ? 23.250 -9.308 -3.009 1.00 85.25 196 ASP A C 1
ATOM 1558 O O . ASP A 1 196 ? 22.661 -9.171 -4.081 1.00 85.25 196 ASP A O 1
ATOM 1562 N N . GLN A 1 197 ? 24.566 -9.104 -2.907 1.00 82.00 197 GLN A N 1
ATOM 1563 C CA . GLN A 1 197 ? 25.391 -8.627 -4.028 1.00 82.00 197 GLN A CA 1
ATOM 1564 C C . GLN A 1 197 ? 25.242 -9.490 -5.295 1.00 82.00 197 GLN A C 1
ATOM 1566 O O . GLN A 1 197 ? 25.117 -8.953 -6.392 1.00 82.00 197 GLN A O 1
ATOM 1571 N N . ARG A 1 198 ? 25.113 -10.814 -5.126 1.00 86.44 198 ARG A N 1
ATOM 1572 C CA . ARG A 1 198 ? 24.891 -11.796 -6.205 1.00 86.44 198 ARG A CA 1
ATOM 1573 C C . ARG A 1 198 ? 23.626 -11.560 -7.024 1.00 86.44 198 ARG A C 1
ATOM 1575 O O . ARG A 1 198 ? 23.489 -12.097 -8.115 1.00 86.44 198 ARG A O 1
ATOM 1582 N N . PHE A 1 199 ? 22.659 -10.822 -6.486 1.00 85.56 199 PHE A N 1
ATOM 1583 C CA . PHE A 1 199 ? 21.461 -10.468 -7.235 1.00 85.56 199 PHE A CA 1
ATOM 1584 C C . PHE A 1 199 ? 21.768 -9.465 -8.353 1.00 85.56 199 PHE A C 1
ATOM 1586 O O . PHE A 1 199 ? 21.059 -9.474 -9.351 1.00 85.56 199 PHE A O 1
ATOM 1593 N N . TYR A 1 200 ? 22.798 -8.631 -8.196 1.00 84.75 200 TYR A N 1
ATOM 1594 C CA . TYR A 1 200 ? 23.170 -7.573 -9.142 1.00 84.75 200 TYR A CA 1
ATOM 1595 C C . TYR A 1 200 ? 24.294 -7.986 -10.110 1.00 84.75 200 TYR A C 1
ATOM 1597 O O . TYR A 1 200 ? 24.683 -7.189 -10.964 1.00 84.75 200 TYR A O 1
ATOM 1605 N N . GLU A 1 201 ? 24.809 -9.209 -9.970 1.00 80.44 201 GLU A N 1
ATOM 1606 C CA . GLU A 1 201 ? 25.812 -9.841 -10.845 1.00 80.44 201 GLU A CA 1
ATOM 1607 C C . GLU A 1 201 ? 25.168 -10.483 -12.086 1.00 80.44 201 GLU A C 1
ATOM 1609 O O . GLU A 1 201 ? 25.770 -10.370 -13.182 1.00 80.44 201 GLU A O 1
#

Organism: Acropora cervicornis (NCBI:txid6130)

Secondary structure (DSSP, 8-state):
-HHHHHHHHHHHHHHHHHHHHHHHHHHHHHHHHHHHHHHHHHHHHHHHHHHHHHHHHHHHHHHHHHHHHHHHHHHT-------------------HHHHHHHHHHHHHHHHHHHHTT--HHHHHHHHT--HHHHHHTHHHHHHHHH-HHHHHHHHHS---S-HHHHHHHHHHHHGGGHHHHHHHHHTTSS------GGG--

Mean predicted aligned error: 17.43 Å

=== Feature glossary ===
Legend for the data blocks above and below:

— What the protein is —

Sequence gives the chain of amino acids in standard one-letter code (A=alanine, C=cysteine, …, Y=tyrosine), read N→C. It is the only feature that is directly encoded by the gene; all structural features are derived from the folded form of this sequence.

The annotation block draws on four external resources. InterPro: which protein families and domains the sequence belongs to. GO: standardized terms for what the protein does, what process it participates in, and where in the cell it acts. CATH: which structural fold it has in the CATH hierarchy. Organism: the species of origin.

— Where its atoms are —

Atomic coordinates in PDBx/mmCIF format — the same representation the Protein Data Bank distributes. Each line of the _atom_site loop places one backbone atom in Cartesian space (units: ångströms, origin: arbitrary).

Six rendered views show the 3D structure from the faces of a cube — i.e. along ±x, ±y, ±z. Rendering representation is drawn randomly per protein from cartoon (secondary-structure ribbons), sticks (backbone bonds), or molecular surface; coloring is either N→C rainbow (blue at the N-terminus through red at the C-terminus) or one color per chain.

— Local backbone conformation —

DSSP 8-state secondary structure assigns each residue one of H (α-helix), G (3₁₀-helix), I (π-helix), E (extended β-strand), B (isolated β-bridge), T (hydrogen-bonded turn), S (bend), or '-' (coil). The assignment is computed from backbone hydrogen-bond geometry via the Kabsch–Sander algorithm.

P-SEA three-state annotation labels each residue as helix, strand, or coil based purely on the geometry of the Cα trace. It serves as a fallback when the full backbone (and thus DSSP) is unavailable.

φ (phi) and ψ (psi) are the two rotatable backbone dihedrals per residue: φ is the C(i-1)–N–Cα–C torsion, ψ is the N–Cα–C–N(i+1) torsion, both in degrees on (−180°, 180°]. α-helical residues cluster near (−60°, −45°); β-strand residues near (−120°, +130°). A Ramachandran plot is simply a scatter of (φ, ψ) for every residue.

— Global shape and packing —

Radius of gyration (Rg) is the root-mean-square distance of Cα atoms from their centroid — a single number for overall size and compactness. A globular domain of N residues has Rg ≈ 2.2·N^0.38 Å; an extended or disordered chain has a much larger Rg. The Cα contact count is the number of residue pairs whose Cα atoms are within 8 Å and are more than four positions apa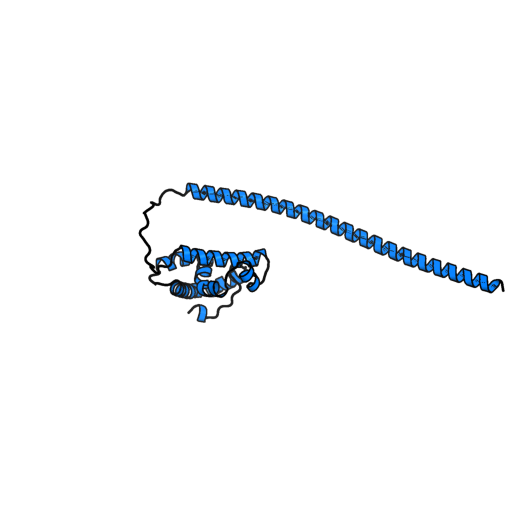rt in sequence — a standard proxy for tertiary packing density. The bounding box is the smallest axis-aligned box enclosing all Cα atoms.

Accessible surface area quantifies burial. A residue with SASA near zero is packed into the hydrophobic core; one with SASA >100 Å² sits on the surface. Computed here via the Shrake–Rupley numerical algorithm with a 1.4 Å probe.

The contact map is a binary N×N matrix image: pixel (i, j) is dark where Cα_i and Cα_j are within 8 Å and |i−j|>4. Because the |i−j|>4 filter removes local helical contacts, off-diagonal stripes parallel to the main diagonal indicate parallel β-sheets; stripes perpendicular to it indicate antiparallel β-sheets. The Ramachandran plot scatters every residue's (φ, ψ) pair against the sterically allowed regions. The PAE heatmap renders the predicted-aligned-error matrix.

— Structural neighborhood —

A 3Di character summarizes, for each residue, the relative orientation of the Cα frame of its nearest spatial neighbor. Because it encodes fold topology rather than chemistry, 3Di alignments detect remote structural similarity that sequence alignment misses.

Structural nearest neighbors (via Foldseek easy-search vs the PDB). Reported per hit: target PDB id, E-value, and alignment TM-score. A TM-score above ~0.5 is the conventional threshold for 'same fold'.

— Confidence and disorder —

For AlphaFold models, the B-factor field carries pLDDT — the model's own estimate of local accuracy on a 0–100 scale. Regions with pLDDT<50 should be treated as essentially unmodeled; they often correspond to intrinsically disordered segments.

B-factor (Debye–Waller factor) reflects atomic displacement in the crystal lattice. It is an experimental observable (units Å²), not a prediction; low values mean the atom is pinned down, high values mean it moves or is heterogeneous across the crystal.

Predicted Aligned Error (PAE) is an AlphaFold confidence matrix: entry (i, j) is the expected error in the position of residue j, in ångströms, when the prediction is superimposed on the true structure at residue i. Low PAE within a block of residues means that block is internally rigid and well-predicted; high PAE between two blocks means their relative placement is uncertain even if each block individually is confident.